Protein AF-A0A2M8N2T0-F1 (afdb_monomer)

Radius of gyration: 39.92 Å; Cα contacts (8 Å, |Δi|>4): 14; chains: 1; bounding box: 74×76×110 Å

Sequence (184 aa):
MDNIAELERRITAALMRIGNGVESLSVAPAPAELGAPVATLADGVAEAEIARLNEALDDERGRVAQLHAQIRAMRTQNAELRGPESAAAPGQQAEVERLRKLLDTQGLEMQRLKRTVVGLLEQLRLMAEAQAEGRVEPHLINKAMLTELEALRALRSAEAVELDELIAALDPLAGDKKEVARNA

Solvent-accessible surface area (backbone atoms only — not comparable to full-atom values): 10399 Å² total; per-residue (Å²): 119,67,69,57,59,51,49,53,53,51,51,52,55,51,52,54,53,49,51,54,50,51,50,56,63,68,66,48,77,74,82,76,78,93,79,70,83,84,71,80,56,58,67,72,57,48,53,51,51,52,51,52,52,49,52,54,50,52,53,49,51,50,51,50,52,51,50,52,50,50,52,49,51,53,49,51,52,49,50,62,71,54,27,71,67,60,71,43,42,61,59,53,49,51,49,51,52,52,52,50,53,52,50,54,52,53,50,52,50,54,52,51,51,51,52,52,52,53,53,52,52,53,48,51,48,54,53,49,54,34,49,74,73,71,41,86,56,69,67,59,53,53,50,49,52,48,52,50,51,51,50,51,50,51,49,54,54,49,53,53,53,54,48,53,52,50,48,63,65,42,48,69,70,56,53,64,59,57,62,61,68,74,78,110

Secondary structure (DSSP, 8-state):
-HHHHHHHHHHHHHHHHHHHHHHHHHSSPPPP-S-S------HHHHHHHHHHHHHHHHHHHHHHHHHHHHHHHHHHHHHHHTSHHHHHHHHHHHHHHHHHHHHHHHHHHHHHHHHHHHHHHHHHHHHHHHHHTT---HHHHHHHHHHHHHHHHHHHHHHHHHHHHHHHHHHHHHHHHHHHTT--

Mean predicted aligned error: 19.6 Å

Structure (mmCIF, N/CA/C/O backbone):
data_AF-A0A2M8N2T0-F1
#
_entry.id   AF-A0A2M8N2T0-F1
#
loop_
_atom_site.group_PDB
_atom_site.id
_atom_site.type_symbol
_atom_site.label_atom_id
_atom_site.label_alt_id
_atom_site.label_comp_id
_atom_site.label_asym_id
_atom_site.label_entity_id
_atom_site.label_seq_id
_atom_site.pdbx_PDB_ins_code
_atom_site.Cartn_x
_atom_site.Cartn_y
_atom_site.Cartn_z
_atom_site.occupancy
_atom_site.B_iso_or_equiv
_atom_site.auth_seq_id
_atom_site.auth_comp_id
_atom_site.auth_asym_id
_atom_site.auth_atom_id
_atom_site.pdbx_PDB_model_num
ATOM 1 N N . MET A 1 1 ? 2.414 25.708 -4.199 1.00 51.69 1 MET A N 1
ATOM 2 C CA . MET A 1 1 ? 2.395 26.935 -5.025 1.00 51.69 1 MET A CA 1
ATOM 3 C C . MET A 1 1 ? 3.748 27.157 -5.709 1.00 51.69 1 MET A C 1
ATOM 5 O O . MET A 1 1 ? 3.749 27.580 -6.854 1.00 51.69 1 MET A O 1
ATOM 9 N N . ASP A 1 2 ? 4.874 26.787 -5.084 1.00 67.50 2 ASP A N 1
ATOM 10 C CA . ASP A 1 2 ? 6.232 27.004 -5.630 1.00 67.50 2 ASP A CA 1
ATOM 11 C C . ASP A 1 2 ? 6.546 26.255 -6.938 1.00 67.50 2 ASP A C 1
ATOM 13 O O . ASP A 1 2 ? 7.231 26.788 -7.809 1.00 67.50 2 ASP A O 1
ATOM 17 N N . ASN A 1 3 ? 5.969 25.066 -7.141 1.00 72.44 3 ASN A N 1
ATOM 18 C CA . ASN A 1 3 ? 6.202 24.270 -8.355 1.00 72.44 3 ASN A CA 1
ATOM 19 C C . ASN A 1 3 ? 5.699 24.951 -9.638 1.00 72.44 3 ASN A C 1
ATOM 21 O O . ASN A 1 3 ? 6.261 24.738 -10.707 1.00 72.44 3 ASN A O 1
ATOM 25 N N . ILE A 1 4 ? 4.644 25.768 -9.550 1.00 84.25 4 ILE A N 1
ATOM 26 C CA . ILE A 1 4 ? 4.088 26.468 -10.719 1.00 84.25 4 ILE A CA 1
ATOM 27 C C . ILE A 1 4 ? 5.030 27.607 -11.130 1.00 84.25 4 ILE A C 1
ATOM 29 O O . ILE A 1 4 ? 5.382 27.714 -12.301 1.00 84.25 4 ILE A O 1
ATOM 33 N N . ALA A 1 5 ? 5.539 28.372 -10.161 1.00 86.38 5 ALA A N 1
ATOM 34 C CA . ALA A 1 5 ? 6.505 29.441 -10.409 1.00 86.38 5 ALA A CA 1
ATOM 35 C C . ALA A 1 5 ? 7.844 28.919 -10.972 1.00 86.38 5 ALA A C 1
ATOM 37 O O . ALA A 1 5 ? 8.477 29.574 -11.804 1.00 86.38 5 ALA A O 1
ATOM 38 N N . GLU A 1 6 ? 8.288 27.730 -10.553 1.00 85.94 6 GLU A N 1
ATOM 39 C CA . GLU A 1 6 ? 9.483 27.094 -11.115 1.00 85.94 6 GLU A CA 1
ATOM 40 C C . GLU A 1 6 ? 9.267 26.642 -12.569 1.00 85.94 6 GLU A C 1
ATOM 42 O O . GLU A 1 6 ? 10.129 26.861 -13.428 1.00 85.94 6 GLU A O 1
ATOM 47 N N . LEU A 1 7 ? 8.098 26.066 -12.872 1.00 92.75 7 LEU A N 1
ATOM 48 C CA . LEU A 1 7 ? 7.729 25.673 -14.232 1.00 92.75 7 LEU A CA 1
ATOM 49 C C . LEU A 1 7 ? 7.626 26.889 -15.160 1.00 92.75 7 LEU A C 1
ATOM 51 O O . LEU A 1 7 ? 8.180 26.856 -16.257 1.00 92.75 7 LEU A O 1
ATOM 55 N N . GLU A 1 8 ? 7.022 27.989 -14.711 1.00 90.62 8 GLU A N 1
ATOM 56 C CA . GLU A 1 8 ? 6.939 29.241 -15.474 1.00 90.62 8 GLU A CA 1
ATOM 57 C C . GLU A 1 8 ? 8.325 29.831 -15.779 1.00 90.62 8 GLU A C 1
ATOM 59 O O . GLU A 1 8 ? 8.601 30.222 -16.920 1.00 90.62 8 GLU A O 1
ATOM 64 N N . ARG A 1 9 ? 9.249 29.820 -14.805 1.00 92.06 9 ARG A N 1
ATOM 65 C CA . ARG A 1 9 ? 10.646 30.244 -15.024 1.00 92.06 9 ARG A CA 1
ATOM 66 C C . ARG A 1 9 ? 11.354 29.374 -16.061 1.00 92.06 9 ARG A C 1
ATOM 68 O O . ARG A 1 9 ? 12.054 29.902 -16.926 1.00 92.06 9 ARG A O 1
ATOM 75 N N . ARG A 1 10 ? 11.163 28.051 -16.010 1.00 92.44 10 ARG A N 1
ATOM 76 C CA . ARG A 1 10 ? 11.782 27.111 -16.963 1.00 92.44 10 ARG A CA 1
ATOM 77 C C . ARG A 1 10 ? 11.202 27.246 -18.368 1.00 92.44 10 ARG A C 1
ATOM 79 O O . ARG A 1 10 ? 11.967 27.224 -19.330 1.00 92.44 10 ARG A O 1
ATOM 86 N N . ILE A 1 11 ? 9.889 27.435 -18.493 1.00 93.44 11 ILE A N 1
ATOM 87 C CA . ILE A 1 11 ? 9.222 27.662 -19.783 1.00 93.44 11 ILE A CA 1
ATOM 88 C C . ILE A 1 11 ? 9.725 28.966 -20.410 1.00 93.44 11 ILE A C 1
ATOM 90 O O . ILE A 1 11 ? 10.115 28.975 -21.575 1.00 93.44 11 ILE A O 1
ATOM 94 N N . THR A 1 12 ? 9.813 30.046 -19.632 1.00 94.38 12 THR A N 1
ATOM 95 C CA . THR A 1 12 ? 10.297 31.346 -20.127 1.00 94.38 12 THR A CA 1
ATOM 96 C C . THR A 1 12 ? 11.752 31.265 -20.604 1.00 94.38 12 THR A C 1
ATOM 98 O O . THR A 1 12 ? 12.088 31.763 -21.680 1.00 94.38 12 THR A O 1
ATOM 101 N N . ALA A 1 13 ? 12.615 30.568 -19.857 1.00 93.31 13 ALA A N 1
ATOM 102 C CA . ALA A 1 13 ? 14.002 30.337 -20.256 1.00 93.31 13 ALA A CA 1
ATOM 103 C C . ALA A 1 13 ? 14.116 29.494 -21.542 1.00 93.31 13 ALA A C 1
ATOM 105 O O . ALA A 1 13 ? 14.959 29.776 -22.398 1.00 93.31 13 ALA A O 1
ATOM 106 N N . ALA A 1 14 ? 13.259 28.482 -21.706 1.00 93.25 14 ALA A N 1
ATOM 107 C CA . ALA A 1 14 ? 13.219 27.657 -22.911 1.00 93.25 14 ALA A CA 1
ATOM 108 C C . ALA A 1 14 ? 12.766 28.459 -24.142 1.00 93.25 14 ALA A C 1
ATOM 110 O O . ALA A 1 14 ? 13.391 28.358 -25.198 1.00 93.25 14 ALA A O 1
ATOM 111 N N . LEU A 1 15 ? 11.739 29.300 -23.996 1.00 93.31 15 LEU A N 1
ATOM 112 C CA . LEU A 1 15 ? 11.231 30.147 -25.077 1.00 93.31 15 LEU A CA 1
ATOM 113 C C . LEU A 1 15 ? 12.270 31.175 -25.543 1.00 93.31 15 LEU A C 1
ATOM 115 O O . LEU A 1 15 ? 12.466 31.327 -26.747 1.00 93.31 15 LEU A O 1
ATOM 119 N N . MET A 1 16 ? 13.003 31.810 -24.621 1.00 92.25 16 MET A N 1
ATOM 120 C CA . MET A 1 16 ? 14.092 32.729 -24.987 1.00 92.25 16 MET A CA 1
ATOM 121 C C . MET A 1 16 ? 15.229 32.023 -25.735 1.00 92.25 16 MET A C 1
ATOM 123 O O . MET A 1 16 ? 15.767 32.555 -26.704 1.00 92.25 16 MET A O 1
ATOM 127 N N . ARG A 1 17 ? 15.574 30.792 -25.339 1.00 90.31 17 ARG A N 1
ATOM 128 C CA . ARG A 1 17 ? 16.604 30.000 -26.027 1.00 90.31 17 ARG A CA 1
ATOM 129 C C . ARG A 1 17 ? 16.192 29.626 -27.452 1.00 90.31 17 ARG A C 1
ATOM 131 O O . ARG A 1 17 ? 17.033 29.653 -28.345 1.00 90.31 17 ARG A O 1
ATOM 138 N N . ILE A 1 18 ? 14.919 29.287 -27.656 1.00 90.88 18 ILE A N 1
ATOM 139 C CA . ILE A 1 18 ? 14.369 28.985 -28.983 1.00 90.88 18 ILE A CA 1
ATOM 140 C C . ILE A 1 18 ? 14.350 30.249 -29.844 1.00 90.88 18 ILE A C 1
ATOM 142 O O . ILE A 1 18 ? 14.822 30.192 -30.972 1.00 90.88 18 ILE A O 1
ATOM 146 N N . GLY A 1 19 ? 13.895 31.387 -29.306 1.00 89.56 19 GLY A N 1
ATOM 147 C CA . GLY A 1 19 ? 13.909 32.671 -30.016 1.00 89.56 19 GLY A CA 1
ATOM 148 C C . GLY A 1 19 ? 15.304 33.040 -30.521 1.00 89.56 19 GLY A C 1
ATOM 149 O O . GLY A 1 19 ? 15.487 33.269 -31.711 1.00 89.56 19 GLY A O 1
ATOM 150 N N . ASN A 1 20 ? 16.314 32.955 -29.652 1.00 85.06 20 ASN A N 1
ATOM 151 C CA . ASN A 1 20 ? 17.707 33.208 -30.031 1.00 85.06 20 ASN A CA 1
ATOM 152 C C . ASN A 1 20 ? 18.232 32.201 -31.070 1.00 85.06 20 ASN A C 1
ATOM 154 O O . ASN A 1 20 ? 19.017 32.562 -31.944 1.00 85.06 20 ASN A O 1
ATOM 158 N N . GLY A 1 21 ? 17.803 30.938 -30.987 1.00 84.31 21 GLY A N 1
ATOM 159 C CA . GLY A 1 21 ? 18.141 29.910 -31.971 1.00 84.31 21 GLY A CA 1
ATOM 160 C C . GLY A 1 21 ? 17.540 30.193 -33.350 1.00 84.31 21 GLY A C 1
ATOM 161 O O . GLY A 1 21 ? 18.223 30.037 -34.359 1.00 84.31 21 GLY A O 1
ATOM 162 N N . VAL A 1 22 ? 16.293 30.665 -33.401 1.00 86.56 22 VAL A N 1
ATOM 163 C CA . VAL A 1 22 ? 15.618 31.041 -34.652 1.00 86.56 22 VAL A CA 1
ATOM 164 C C . VAL A 1 22 ? 16.253 32.292 -35.260 1.00 86.56 22 VAL A C 1
ATOM 166 O O . VAL A 1 22 ? 16.522 32.295 -36.457 1.00 86.56 22 VAL A O 1
ATOM 169 N N . GLU A 1 23 ? 16.585 33.295 -34.444 1.00 84.69 23 GLU A N 1
ATOM 170 C CA . GLU A 1 23 ? 17.310 34.494 -34.886 1.00 84.69 23 GLU A CA 1
ATOM 171 C C . GLU A 1 23 ? 18.697 34.132 -35.450 1.00 84.69 23 GLU A C 1
ATOM 173 O O . GLU A 1 23 ? 19.136 34.651 -36.469 1.00 84.69 23 GLU A O 1
ATOM 178 N N . SER A 1 24 ? 19.394 33.169 -34.836 1.00 79.44 24 SER A N 1
ATOM 179 C CA . SER A 1 24 ? 20.693 32.711 -35.346 1.00 79.44 24 SER A CA 1
ATOM 180 C C . SER A 1 24 ? 20.594 31.977 -36.689 1.00 79.44 24 SER A C 1
ATOM 182 O O . SER A 1 24 ? 21.521 32.047 -37.492 1.00 79.44 24 SER A O 1
ATOM 184 N N . LEU A 1 25 ? 19.465 31.306 -36.955 1.00 74.69 25 LEU A N 1
ATOM 185 C CA . LEU A 1 25 ? 19.188 30.686 -38.252 1.00 74.69 25 LEU A CA 1
ATOM 186 C C . LEU A 1 25 ? 18.747 31.710 -39.305 1.00 74.69 25 LEU A C 1
ATOM 188 O O . LEU A 1 25 ? 19.045 31.513 -40.479 1.00 74.69 25 LEU A O 1
ATOM 192 N N . SER A 1 26 ? 18.050 32.782 -38.915 1.00 72.06 26 SER A N 1
ATOM 193 C CA . SER A 1 26 ? 17.634 33.847 -39.839 1.00 72.06 26 SER A CA 1
ATOM 194 C C . SER A 1 26 ? 18.774 34.808 -40.193 1.00 72.06 26 SER A C 1
ATOM 196 O O . SER A 1 26 ? 18.756 35.393 -41.272 1.00 72.06 26 SER A O 1
ATOM 198 N N . VAL A 1 27 ? 19.778 34.938 -39.319 1.00 66.06 27 VAL A N 1
ATOM 199 C CA . VAL A 1 27 ? 21.008 35.723 -39.540 1.00 66.06 27 VAL A CA 1
ATOM 200 C C . VAL A 1 27 ? 22.092 34.917 -40.277 1.00 66.06 27 VAL A C 1
ATOM 202 O O . VAL A 1 27 ? 23.143 35.460 -40.625 1.00 66.06 27 VAL A O 1
ATOM 205 N N . ALA A 1 28 ? 21.850 33.637 -40.590 1.00 50.69 28 ALA A N 1
ATOM 206 C CA . ALA A 1 28 ? 22.696 32.914 -41.536 1.00 50.69 28 ALA A CA 1
ATOM 207 C C . ALA A 1 28 ? 22.742 33.697 -42.867 1.00 50.69 28 ALA A C 1
ATOM 209 O O . ALA A 1 28 ? 21.687 34.081 -43.378 1.00 50.69 28 ALA A O 1
ATOM 210 N N . PRO A 1 29 ? 23.935 33.986 -43.420 1.00 47.25 29 PRO A N 1
ATOM 211 C CA . PRO A 1 29 ? 24.050 34.851 -44.584 1.00 47.25 29 PRO A CA 1
ATOM 212 C C . PRO A 1 29 ? 23.267 34.245 -45.748 1.00 47.25 29 PRO A C 1
ATOM 214 O O . PRO A 1 29 ? 23.408 33.059 -46.056 1.00 47.25 29 PRO A O 1
ATOM 217 N N . ALA A 1 30 ? 22.427 35.068 -46.377 1.00 46.34 30 ALA A N 1
ATOM 218 C CA . ALA A 1 30 ? 21.712 34.701 -47.587 1.00 46.34 30 ALA A CA 1
ATOM 219 C C . ALA A 1 30 ? 22.708 34.163 -48.635 1.00 46.34 30 ALA A C 1
ATOM 221 O O . ALA A 1 30 ? 23.805 34.720 -48.763 1.00 46.34 30 ALA A O 1
ATOM 222 N N . PRO A 1 31 ? 22.365 33.096 -49.382 1.00 44.62 31 PRO A N 1
ATOM 223 C CA . PRO A 1 31 ? 23.208 32.621 -50.468 1.00 44.62 31 PRO A CA 1
ATOM 224 C C . PRO A 1 31 ? 23.431 33.773 -51.449 1.00 44.62 31 PRO A C 1
ATOM 226 O O . PRO A 1 31 ? 22.474 34.381 -51.932 1.00 44.62 31 PRO A O 1
ATOM 229 N N . ALA A 1 32 ? 24.704 34.094 -51.680 1.00 44.28 32 ALA A N 1
ATOM 230 C CA . ALA A 1 32 ? 25.122 35.135 -52.601 1.00 44.28 32 ALA A CA 1
ATOM 231 C C . ALA A 1 32 ? 24.451 34.943 -53.969 1.00 44.28 32 ALA A C 1
ATOM 233 O O . ALA A 1 32 ? 24.334 33.827 -54.478 1.00 44.28 32 ALA A O 1
ATOM 234 N N . GLU A 1 33 ? 24.000 36.060 -54.527 1.00 38.84 33 GLU A N 1
ATOM 235 C CA . GLU A 1 33 ? 23.319 36.188 -55.807 1.00 38.84 33 GLU A CA 1
ATOM 236 C C . GLU A 1 33 ? 23.997 35.364 -56.919 1.00 38.84 33 GLU A C 1
ATOM 238 O O . GLU A 1 33 ? 25.163 35.564 -57.266 1.00 38.84 33 GLU A O 1
ATOM 243 N N . LEU A 1 34 ? 23.231 34.445 -57.514 1.00 44.16 34 LEU A N 1
ATOM 244 C CA . LEU A 1 34 ? 23.541 33.775 -58.779 1.00 44.16 34 LEU A CA 1
ATOM 245 C C . LEU A 1 34 ? 23.489 34.812 -59.912 1.00 44.16 34 LEU A C 1
ATOM 247 O O . LEU A 1 34 ? 22.465 34.978 -60.571 1.00 44.16 34 LEU A O 1
ATOM 251 N N . GLY A 1 35 ? 24.579 35.549 -60.108 1.00 43.16 35 GLY A N 1
ATOM 252 C CA . GLY A 1 35 ? 24.605 36.654 -61.064 1.00 43.16 35 GLY A CA 1
ATOM 253 C C . GLY A 1 35 ? 25.995 37.201 -61.369 1.00 43.16 35 GLY A C 1
ATOM 254 O O . GLY A 1 35 ? 26.160 38.412 -61.444 1.00 43.16 35 GLY A O 1
ATOM 255 N N . ALA A 1 36 ? 26.996 36.341 -61.561 1.00 35.50 36 ALA A N 1
ATOM 256 C CA . ALA A 1 36 ? 28.272 36.734 -62.159 1.00 35.50 36 ALA A CA 1
ATOM 257 C C . ALA A 1 36 ? 28.580 35.820 -63.358 1.00 35.50 36 ALA A C 1
ATOM 259 O O . ALA A 1 36 ? 28.337 34.613 -63.269 1.00 35.50 36 ALA A O 1
ATOM 260 N N . PRO A 1 37 ? 29.066 36.365 -64.491 1.00 40.47 37 PRO A N 1
ATOM 261 C CA . PRO A 1 37 ? 29.345 35.574 -65.680 1.00 40.47 37 PRO A CA 1
ATOM 262 C C . PRO A 1 37 ? 30.408 34.535 -65.335 1.00 40.47 37 PRO A C 1
ATOM 264 O O . PRO A 1 37 ? 31.409 34.861 -64.697 1.00 40.47 37 PRO A O 1
ATOM 267 N N . VAL A 1 38 ? 30.177 33.290 -65.756 1.00 47.28 38 VAL A N 1
ATOM 268 C CA . VAL A 1 38 ? 31.164 32.212 -65.699 1.00 47.28 38 VAL A CA 1
ATOM 269 C C . VAL A 1 38 ? 32.374 32.675 -66.504 1.00 47.28 38 VAL A C 1
ATOM 271 O O . VAL A 1 38 ? 32.424 32.537 -67.724 1.00 47.28 38 VAL A O 1
ATOM 274 N N . ALA A 1 39 ? 33.343 33.277 -65.817 1.00 46.78 39 ALA A N 1
ATOM 275 C CA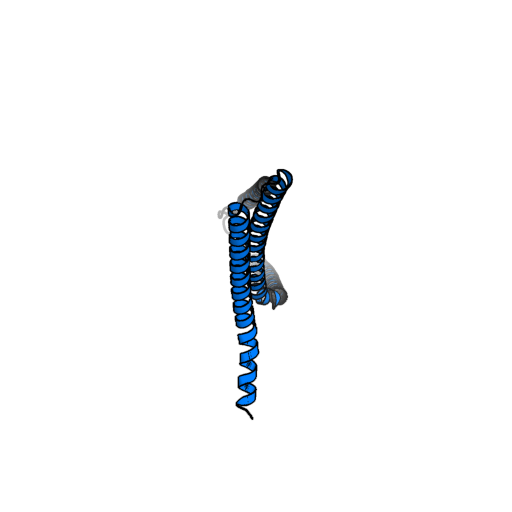 . ALA A 1 39 ? 34.702 33.321 -66.297 1.00 46.78 39 ALA A CA 1
ATOM 276 C C . ALA A 1 39 ? 35.096 31.855 -66.448 1.00 46.78 39 ALA A C 1
ATOM 278 O O . ALA A 1 39 ? 35.140 31.120 -65.461 1.00 46.78 39 ALA A O 1
ATOM 279 N N . THR A 1 40 ? 35.285 31.411 -67.686 1.00 53.91 40 THR A N 1
ATOM 280 C CA . THR A 1 40 ? 35.898 30.122 -67.989 1.00 53.91 40 THR A CA 1
ATOM 281 C C . THR A 1 40 ? 37.282 30.138 -67.359 1.00 53.91 40 THR A C 1
ATOM 283 O O . THR A 1 40 ? 38.240 30.658 -67.933 1.00 53.91 40 THR A O 1
ATOM 286 N N . LEU A 1 41 ? 37.350 29.658 -66.118 1.00 52.16 41 LEU A N 1
ATOM 287 C CA . LEU A 1 41 ? 38.576 29.279 -65.444 1.00 52.16 41 LEU A CA 1
ATOM 288 C C . LEU A 1 41 ? 39.283 28.347 -66.424 1.00 52.16 41 LEU A C 1
ATOM 290 O O . LEU A 1 41 ? 38.691 27.352 -66.835 1.00 52.16 41 LEU A O 1
ATOM 294 N N . ALA A 1 42 ? 40.488 28.718 -66.865 1.00 58.56 42 ALA A N 1
ATOM 295 C CA . ALA A 1 42 ? 41.319 27.848 -67.691 1.00 58.56 42 ALA A CA 1
ATOM 296 C C . ALA A 1 42 ? 41.279 26.435 -67.092 1.00 58.56 42 ALA A C 1
ATOM 298 O O . ALA A 1 42 ? 41.393 26.326 -65.873 1.00 58.56 42 ALA A O 1
ATOM 299 N N . ASP A 1 43 ? 41.076 25.401 -67.912 1.00 60.59 43 ASP A N 1
ATOM 300 C CA . ASP A 1 43 ? 40.655 24.057 -67.474 1.00 60.59 43 ASP A CA 1
ATOM 301 C C . ASP A 1 43 ? 41.416 23.522 -66.239 1.00 60.59 43 ASP A C 1
ATOM 303 O O . ASP A 1 43 ? 40.812 22.939 -65.342 1.00 60.59 43 ASP A O 1
ATOM 307 N N . GLY A 1 44 ? 42.707 23.845 -66.089 1.00 60.69 44 GLY A N 1
ATOM 308 C CA . GLY A 1 44 ? 43.511 23.473 -64.915 1.00 60.69 44 GLY A CA 1
ATOM 309 C C . GLY A 1 44 ? 43.130 24.132 -63.573 1.00 60.69 44 GLY A C 1
ATOM 310 O O . GLY A 1 44 ? 43.401 23.562 -62.520 1.00 60.69 44 GLY A O 1
ATOM 311 N N . VAL A 1 45 ? 42.495 25.310 -63.559 1.00 68.94 45 VAL A N 1
ATOM 312 C CA . VAL A 1 45 ? 42.002 25.966 -62.326 1.00 68.94 45 VAL A CA 1
ATOM 313 C C . VAL A 1 45 ? 40.650 25.385 -61.902 1.00 68.94 45 VAL A C 1
ATOM 315 O O . VAL A 1 45 ? 40.396 25.233 -60.709 1.00 68.94 45 VAL A O 1
ATOM 318 N N . ALA A 1 46 ? 39.804 25.005 -62.866 1.00 72.62 46 ALA A N 1
ATOM 319 C CA . ALA A 1 46 ? 38.558 24.293 -62.587 1.00 72.62 46 ALA A CA 1
ATOM 320 C C . ALA A 1 46 ? 38.833 22.878 -62.048 1.00 72.62 46 ALA A C 1
ATOM 322 O O . ALA A 1 46 ? 38.220 22.466 -61.066 1.00 72.62 46 ALA A O 1
ATOM 323 N N . GLU A 1 47 ? 39.804 22.164 -62.625 1.00 75.62 47 GLU A N 1
ATOM 324 C CA . GLU A 1 47 ? 40.249 20.853 -62.133 1.00 75.62 47 GLU A CA 1
ATOM 325 C C . GLU A 1 47 ? 40.835 20.922 -60.714 1.00 75.62 47 GLU A C 1
ATOM 327 O O . GLU A 1 47 ? 40.536 20.062 -59.883 1.00 75.62 47 GLU A O 1
ATOM 332 N N . ALA A 1 48 ? 41.611 21.966 -60.401 1.00 80.00 48 ALA A N 1
ATOM 333 C CA . ALA A 1 48 ? 42.169 22.168 -59.064 1.00 80.00 48 ALA A CA 1
ATOM 334 C C . ALA A 1 48 ? 41.085 22.429 -58.001 1.00 80.00 48 ALA A C 1
ATOM 336 O O . ALA A 1 48 ? 41.157 21.881 -56.899 1.00 80.00 48 ALA A O 1
ATOM 337 N N . GLU A 1 49 ? 40.059 23.221 -58.323 1.00 80.25 49 GLU A N 1
ATOM 338 C CA . GLU A 1 49 ? 38.949 23.475 -57.397 1.00 80.25 49 GLU A CA 1
ATOM 339 C C . GLU A 1 49 ? 38.053 22.237 -57.233 1.00 80.25 49 GLU A C 1
ATOM 341 O O . GLU A 1 49 ? 37.621 21.935 -56.123 1.00 80.25 49 GLU A O 1
ATOM 346 N N . ILE A 1 50 ? 37.841 21.449 -58.294 1.00 85.88 50 ILE A N 1
ATOM 347 C CA . ILE A 1 50 ? 37.140 20.157 -58.209 1.00 85.88 50 ILE A CA 1
ATOM 348 C C . ILE A 1 50 ? 37.903 19.182 -57.303 1.00 85.88 50 ILE A C 1
ATOM 350 O O . ILE A 1 50 ? 37.289 18.521 -56.466 1.00 85.88 50 ILE A O 1
ATOM 354 N N . ALA A 1 51 ? 39.232 19.102 -57.425 1.00 86.69 51 ALA A N 1
ATOM 355 C CA . ALA A 1 51 ? 40.055 18.261 -56.557 1.00 86.69 51 ALA A CA 1
ATOM 356 C C . ALA A 1 51 ? 39.943 18.682 -55.082 1.00 86.69 51 ALA A C 1
ATOM 358 O O . ALA A 1 51 ? 39.714 17.838 -54.217 1.00 86.69 51 ALA A O 1
ATOM 359 N N . ARG A 1 52 ? 40.004 19.990 -54.809 1.00 91.00 52 ARG A N 1
ATOM 360 C CA . ARG A 1 52 ? 39.851 20.554 -53.462 1.00 91.00 52 ARG A CA 1
ATOM 361 C C . ARG A 1 52 ? 38.464 20.297 -52.865 1.00 91.00 52 ARG A C 1
ATOM 363 O O . ARG A 1 52 ? 38.349 19.960 -51.689 1.00 91.00 52 ARG A O 1
ATOM 370 N N . LEU A 1 53 ? 37.404 20.460 -53.658 1.00 88.69 53 LEU A N 1
ATOM 371 C CA . LEU A 1 53 ? 36.031 20.198 -53.219 1.00 88.69 53 LEU A CA 1
ATOM 372 C C . LEU A 1 53 ? 35.794 18.709 -52.952 1.00 88.69 53 LEU A C 1
ATOM 374 O O . LEU A 1 53 ? 35.091 18.376 -52.002 1.00 88.69 53 LEU A O 1
ATOM 378 N N . ASN A 1 54 ? 36.397 17.821 -53.745 1.00 89.06 54 ASN A N 1
ATOM 379 C CA . ASN A 1 54 ? 36.332 16.379 -53.507 1.00 89.06 54 ASN A CA 1
ATOM 380 C C . ASN A 1 54 ? 37.054 15.983 -52.213 1.00 89.06 54 ASN A C 1
ATOM 382 O O . ASN A 1 54 ? 36.498 15.219 -51.432 1.00 89.06 54 ASN A O 1
ATOM 386 N N . GLU A 1 55 ? 38.231 16.554 -51.943 1.00 91.00 55 GLU A N 1
ATOM 387 C CA . GLU A 1 55 ? 38.955 16.339 -50.683 1.00 91.00 55 GLU A CA 1
ATOM 388 C C . GLU A 1 55 ? 38.127 16.804 -49.472 1.00 91.00 55 GLU A C 1
ATOM 390 O O . GLU A 1 55 ? 37.926 16.046 -48.524 1.00 91.00 55 GLU A O 1
ATOM 395 N N . ALA A 1 56 ? 37.538 18.003 -49.540 1.00 89.19 56 ALA A N 1
ATOM 396 C CA . ALA A 1 56 ? 36.654 18.507 -48.487 1.00 89.19 56 ALA A CA 1
ATOM 397 C C . ALA A 1 56 ? 35.400 17.631 -48.294 1.00 89.19 56 ALA A C 1
ATOM 399 O O . ALA A 1 56 ? 34.923 17.441 -47.174 1.00 89.19 56 ALA A O 1
ATOM 400 N N . LEU A 1 57 ? 34.854 17.085 -49.380 1.00 90.38 57 LEU A N 1
ATOM 401 C CA . LEU A 1 57 ? 33.685 16.213 -49.349 1.00 90.38 57 LEU A CA 1
ATOM 402 C C . LEU A 1 57 ? 34.011 14.834 -48.754 1.00 90.38 57 LEU A C 1
ATOM 404 O O . LEU A 1 57 ? 33.183 14.271 -48.035 1.00 90.38 57 LEU A O 1
ATOM 408 N N . ASP A 1 58 ? 35.207 14.306 -48.999 1.00 89.81 58 ASP A N 1
ATOM 409 C CA . ASP A 1 58 ? 35.680 13.066 -48.384 1.00 89.81 58 ASP A CA 1
ATOM 410 C C . ASP A 1 58 ? 35.991 13.248 -46.887 1.00 89.81 58 ASP A C 1
ATOM 412 O O . ASP A 1 58 ? 35.610 12.393 -46.079 1.00 89.81 58 ASP A O 1
ATOM 416 N N . ASP A 1 59 ? 36.540 14.398 -46.487 1.00 90.44 59 ASP A N 1
ATOM 417 C CA . ASP A 1 59 ? 36.705 14.782 -45.079 1.00 90.44 59 ASP A CA 1
ATOM 418 C C . ASP A 1 59 ? 35.361 14.849 -44.339 1.00 90.44 59 ASP A C 1
ATOM 420 O O . ASP A 1 59 ? 35.202 14.283 -43.250 1.00 90.44 59 ASP A O 1
ATOM 424 N N . GLU A 1 60 ? 34.359 15.505 -44.931 1.00 89.75 60 GLU A N 1
ATOM 425 C CA . GLU A 1 60 ? 33.018 15.592 -44.345 1.00 89.75 60 GLU A CA 1
ATOM 426 C C . GLU A 1 60 ? 32.333 14.223 -44.276 1.00 89.75 60 GLU A C 1
ATOM 428 O O . GLU A 1 60 ? 31.718 13.878 -43.262 1.00 89.75 60 GLU A O 1
ATOM 433 N N . ARG A 1 61 ? 32.492 13.376 -45.299 1.00 92.44 61 ARG A N 1
ATOM 434 C CA . ARG A 1 61 ? 32.011 11.984 -45.258 1.00 92.44 61 ARG A CA 1
ATOM 435 C C . ARG A 1 61 ? 32.672 11.190 -44.133 1.00 92.44 61 ARG A C 1
ATOM 437 O O . ARG A 1 61 ? 31.981 10.427 -43.452 1.00 92.44 61 ARG A O 1
ATOM 444 N N . GLY A 1 62 ? 33.967 11.396 -43.894 1.00 92.00 62 GLY A N 1
ATOM 445 C CA . GLY A 1 62 ? 34.698 10.814 -42.768 1.00 92.00 62 GLY A CA 1
ATOM 446 C C . GLY A 1 62 ? 34.128 11.249 -41.415 1.00 92.00 62 GLY A C 1
ATOM 447 O O . GLY A 1 62 ? 33.834 10.404 -40.562 1.00 92.00 62 GLY A O 1
ATOM 448 N N . ARG A 1 63 ? 33.873 12.553 -41.240 1.00 90.62 63 ARG A N 1
ATOM 449 C CA . ARG A 1 63 ? 33.248 13.114 -40.025 1.00 90.62 63 ARG A CA 1
ATOM 450 C C . ARG A 1 63 ? 31.840 12.569 -39.801 1.00 90.62 63 ARG A C 1
ATOM 452 O O . ARG A 1 63 ? 31.512 12.152 -38.690 1.00 90.62 63 ARG A O 1
ATOM 459 N N . VAL A 1 64 ? 31.018 12.494 -40.848 1.00 92.31 64 VAL A N 1
ATOM 460 C CA . VAL A 1 64 ? 29.662 11.924 -40.781 1.00 92.31 64 VAL A CA 1
ATOM 461 C C . VAL A 1 64 ? 29.704 10.443 -40.404 1.00 92.31 64 VAL A C 1
ATOM 463 O O . VAL A 1 64 ? 28.939 10.002 -39.543 1.00 92.31 64 VAL A O 1
ATOM 466 N N . ALA A 1 65 ? 30.617 9.663 -40.987 1.00 93.50 65 ALA A N 1
ATOM 467 C CA . ALA A 1 65 ? 30.787 8.255 -40.639 1.00 93.50 65 ALA A CA 1
ATOM 468 C C . ALA A 1 65 ? 31.198 8.074 -39.167 1.00 93.50 65 ALA A C 1
ATOM 470 O O . ALA A 1 65 ? 30.645 7.210 -38.476 1.00 93.50 65 ALA A O 1
ATOM 471 N N . GLN A 1 66 ? 32.104 8.920 -38.668 1.00 93.44 66 GLN A N 1
ATOM 472 C CA . GLN A 1 66 ? 32.536 8.923 -37.272 1.00 93.44 66 GLN A CA 1
ATOM 473 C C . GLN A 1 66 ? 31.392 9.299 -36.321 1.00 93.44 66 GLN A C 1
ATOM 475 O O . GLN A 1 66 ? 31.167 8.600 -35.332 1.00 93.44 66 GLN A O 1
ATOM 480 N N . LEU A 1 67 ? 30.624 10.347 -36.627 1.00 92.50 67 LEU A N 1
ATOM 481 C CA . LEU A 1 67 ? 29.460 10.753 -35.832 1.00 92.50 67 LEU A CA 1
ATOM 482 C C . LEU A 1 67 ? 28.378 9.671 -35.828 1.00 92.50 67 LEU A C 1
ATOM 484 O O . LEU A 1 67 ? 27.821 9.359 -34.779 1.00 92.50 67 LEU A O 1
ATOM 488 N N . HIS A 1 68 ? 28.115 9.026 -36.964 1.00 92.88 68 HIS A N 1
ATOM 489 C CA . HIS A 1 68 ? 27.200 7.888 -37.021 1.00 92.88 68 HIS A CA 1
ATOM 490 C C . HIS A 1 68 ? 27.692 6.701 -36.188 1.00 92.88 68 HIS A C 1
ATOM 492 O O . HIS A 1 68 ? 26.883 6.042 -35.533 1.00 92.88 68 HIS A O 1
ATOM 498 N N . ALA A 1 69 ? 28.998 6.424 -36.178 1.00 92.62 69 ALA A N 1
ATOM 499 C CA . ALA A 1 69 ? 29.578 5.399 -35.317 1.00 92.62 69 ALA A CA 1
ATOM 500 C C . ALA A 1 69 ? 29.429 5.759 -33.830 1.00 92.62 69 ALA A C 1
ATOM 502 O O . ALA A 1 69 ? 28.997 4.911 -33.051 1.00 92.62 69 ALA A O 1
ATOM 503 N N . GLN A 1 70 ? 29.681 7.016 -33.451 1.00 93.50 70 GLN A N 1
ATOM 504 C CA . GLN A 1 70 ? 29.482 7.506 -32.084 1.00 93.50 70 GLN A CA 1
ATOM 505 C C . GLN A 1 70 ? 28.013 7.449 -31.655 1.00 93.50 70 GLN A C 1
ATOM 507 O O . GLN A 1 70 ? 27.718 6.974 -30.565 1.00 93.50 70 GLN A O 1
ATOM 512 N N . ILE A 1 71 ? 27.072 7.857 -32.512 1.00 92.38 71 ILE A N 1
ATOM 513 C CA . ILE A 1 71 ? 25.631 7.772 -32.227 1.00 92.38 71 ILE A CA 1
ATOM 514 C C . ILE A 1 71 ? 25.206 6.314 -32.055 1.00 92.38 71 ILE A C 1
ATOM 516 O O . ILE A 1 71 ? 24.420 6.012 -31.159 1.00 92.38 71 ILE A O 1
ATOM 520 N N . ARG A 1 72 ? 25.713 5.393 -32.885 1.00 92.31 72 ARG A N 1
ATOM 521 C CA . ARG A 1 72 ? 25.440 3.959 -32.718 1.00 92.31 72 ARG A CA 1
ATOM 522 C C . ARG A 1 72 ? 25.991 3.440 -31.392 1.00 92.31 72 ARG A C 1
ATOM 524 O O . ARG A 1 72 ? 25.230 2.813 -30.667 1.00 92.31 72 ARG A O 1
ATOM 531 N N . ALA A 1 73 ? 27.235 3.769 -31.048 1.00 91.94 73 ALA A N 1
ATOM 532 C CA . ALA A 1 73 ? 27.853 3.383 -29.778 1.00 91.94 73 ALA A CA 1
ATOM 533 C C . ALA A 1 73 ? 27.112 3.971 -28.562 1.00 91.94 73 ALA A C 1
ATOM 535 O O . ALA A 1 73 ? 26.861 3.284 -27.578 1.00 91.94 73 ALA A O 1
ATOM 536 N N . MET A 1 74 ? 26.682 5.230 -28.646 1.00 87.56 74 MET A N 1
ATOM 537 C CA . MET A 1 74 ? 25.889 5.872 -27.601 1.00 87.56 74 MET A CA 1
ATOM 538 C C . MET A 1 74 ? 24.494 5.242 -27.495 1.00 87.56 74 MET A C 1
ATOM 540 O O . MET A 1 74 ? 23.962 5.115 -26.396 1.00 87.56 74 MET A O 1
ATOM 544 N N . ARG A 1 75 ? 23.878 4.832 -28.610 1.00 83.69 75 ARG A N 1
ATOM 545 C CA . ARG A 1 75 ? 22.590 4.120 -28.602 1.00 83.69 75 ARG A CA 1
ATOM 546 C C . ARG A 1 75 ? 22.713 2.724 -28.004 1.00 83.69 75 ARG A C 1
ATOM 548 O O . ARG A 1 75 ? 21.840 2.360 -27.228 1.00 83.69 75 ARG A O 1
ATOM 555 N N . THR A 1 76 ? 23.767 1.972 -28.318 1.00 84.94 76 THR A N 1
ATOM 556 C CA . THR A 1 76 ? 24.011 0.657 -27.705 1.00 84.94 76 THR A CA 1
ATOM 557 C C . THR A 1 76 ? 24.292 0.800 -26.216 1.00 84.94 76 THR A C 1
ATOM 559 O O . THR A 1 76 ? 23.633 0.141 -25.426 1.00 84.94 76 THR A O 1
ATOM 562 N N . GLN A 1 77 ? 25.137 1.755 -25.815 1.00 83.00 77 GLN A N 1
ATOM 563 C CA . GLN A 1 77 ? 25.398 2.042 -24.403 1.00 83.00 77 GLN A CA 1
ATOM 564 C C . GLN A 1 77 ? 24.124 2.478 -23.662 1.00 83.00 77 GLN A C 1
ATOM 566 O O . GLN A 1 77 ? 23.864 2.027 -22.554 1.00 83.00 77 GLN A O 1
ATOM 571 N N . ASN A 1 78 ? 23.279 3.317 -24.274 1.00 75.81 78 ASN A N 1
ATOM 572 C CA . ASN A 1 78 ? 21.986 3.678 -23.688 1.00 75.81 78 ASN A CA 1
ATOM 573 C C . ASN A 1 78 ? 21.014 2.497 -23.630 1.00 75.81 78 ASN A C 1
ATOM 575 O O . ASN A 1 78 ? 20.223 2.439 -22.698 1.00 75.81 78 ASN A O 1
ATOM 579 N N . ALA A 1 79 ? 21.032 1.584 -24.600 1.00 77.56 79 ALA A N 1
ATOM 580 C CA . ALA A 1 79 ? 20.201 0.382 -24.578 1.00 77.56 79 ALA A CA 1
ATOM 581 C C . ALA A 1 79 ? 20.668 -0.617 -23.506 1.00 77.56 79 ALA A C 1
ATOM 583 O O . ALA A 1 79 ? 19.832 -1.246 -22.870 1.00 77.56 79 ALA A O 1
ATOM 584 N N . GLU A 1 80 ? 21.976 -0.713 -23.266 1.00 75.88 80 GLU A N 1
ATOM 585 C CA . GLU A 1 80 ? 22.573 -1.516 -22.193 1.00 75.88 80 GLU A CA 1
ATOM 586 C C . GLU A 1 80 ? 22.271 -0.925 -20.809 1.00 75.88 80 GLU A C 1
ATOM 588 O O . GLU A 1 80 ? 21.833 -1.648 -19.918 1.00 75.88 80 GLU A O 1
ATOM 593 N N . LEU A 1 81 ? 22.417 0.397 -20.643 1.00 70.38 81 LEU A N 1
ATOM 594 C CA . LEU A 1 81 ? 22.069 1.112 -19.407 1.00 70.38 81 LEU A CA 1
ATOM 595 C C . LEU A 1 81 ? 20.560 1.092 -19.131 1.00 70.38 81 LEU A C 1
ATOM 597 O O . LEU A 1 81 ? 20.138 0.914 -17.997 1.00 70.38 81 LEU A O 1
ATOM 601 N N . ARG A 1 82 ? 19.729 1.232 -20.172 1.00 66.31 82 ARG A N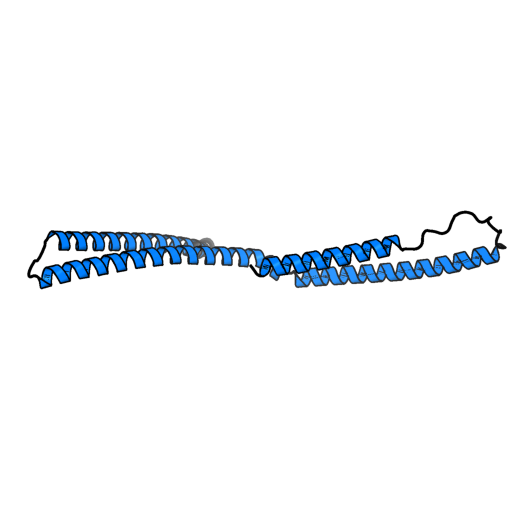 1
ATOM 602 C CA . ARG A 1 82 ? 18.268 1.045 -20.097 1.00 66.31 82 ARG A CA 1
ATOM 603 C C . ARG A 1 82 ? 17.850 -0.422 -20.172 1.00 66.31 82 ARG A C 1
ATOM 605 O O . ARG A 1 82 ? 16.658 -0.678 -20.364 1.00 66.31 82 ARG A O 1
ATOM 612 N N . GLY A 1 83 ? 18.802 -1.350 -20.054 1.00 63.59 83 GLY A N 1
ATOM 613 C CA . GLY A 1 83 ? 18.579 -2.786 -19.955 1.00 63.59 83 GLY A CA 1
ATOM 614 C C . GLY A 1 83 ? 17.745 -3.131 -18.713 1.00 63.59 83 GLY A C 1
ATOM 615 O O . GLY A 1 83 ? 16.879 -2.353 -18.343 1.00 63.59 83 GLY A O 1
ATOM 616 N N . PRO A 1 84 ? 17.926 -4.278 -18.048 1.00 56.03 84 PRO A N 1
ATOM 617 C CA . PRO A 1 84 ? 16.945 -4.890 -17.134 1.00 56.03 84 PRO A CA 1
ATOM 618 C C . PRO A 1 84 ? 16.275 -3.979 -16.077 1.00 56.03 84 PRO A C 1
ATOM 620 O O . PRO A 1 84 ? 15.191 -4.319 -15.623 1.00 56.03 84 PRO A O 1
ATOM 623 N N . GLU A 1 85 ? 16.826 -2.812 -15.734 1.00 55.28 85 GLU A N 1
ATOM 624 C CA . GLU A 1 85 ? 16.157 -1.753 -14.962 1.00 55.28 85 GLU A CA 1
ATOM 625 C C . GLU A 1 85 ? 14.859 -1.208 -15.601 1.00 55.28 85 GLU A C 1
ATOM 627 O O . GLU A 1 85 ? 13.876 -1.011 -14.890 1.00 55.28 85 GLU A O 1
ATOM 632 N N . SER A 1 86 ? 14.782 -1.010 -16.927 1.00 54.38 86 SER A N 1
ATOM 633 C CA . SER A 1 86 ? 13.524 -0.570 -17.571 1.00 54.38 86 SER A CA 1
ATOM 634 C C . SER A 1 86 ? 12.511 -1.706 -17.749 1.00 54.38 86 SER A C 1
ATOM 636 O O . SER A 1 86 ? 11.307 -1.462 -17.776 1.00 54.38 86 SER A O 1
ATOM 638 N N . ALA A 1 87 ? 12.989 -2.954 -17.802 1.00 56.28 87 ALA A N 1
ATOM 639 C CA . ALA A 1 87 ? 12.147 -4.149 -17.793 1.00 56.28 87 ALA A CA 1
ATOM 640 C C . ALA A 1 87 ? 11.672 -4.523 -16.374 1.00 56.28 87 ALA A C 1
ATOM 642 O O . ALA A 1 87 ? 10.609 -5.119 -16.225 1.00 56.28 87 ALA A O 1
ATOM 643 N N . ALA A 1 88 ? 12.417 -4.136 -15.333 1.00 56.62 88 ALA A N 1
ATOM 644 C CA . ALA A 1 88 ? 12.012 -4.233 -13.931 1.00 56.62 88 ALA A CA 1
ATOM 645 C C . ALA A 1 88 ? 11.059 -3.100 -13.512 1.00 56.62 88 ALA A C 1
ATOM 647 O O . ALA A 1 88 ? 10.256 -3.293 -12.600 1.00 56.62 88 ALA A O 1
ATOM 648 N N . ALA A 1 89 ? 11.087 -1.957 -14.208 1.00 62.25 89 ALA A N 1
ATOM 649 C CA . ALA A 1 89 ? 10.184 -0.833 -13.973 1.00 62.25 89 ALA A CA 1
ATOM 650 C C . ALA A 1 89 ? 8.688 -1.214 -13.921 1.00 62.25 89 ALA A C 1
ATOM 652 O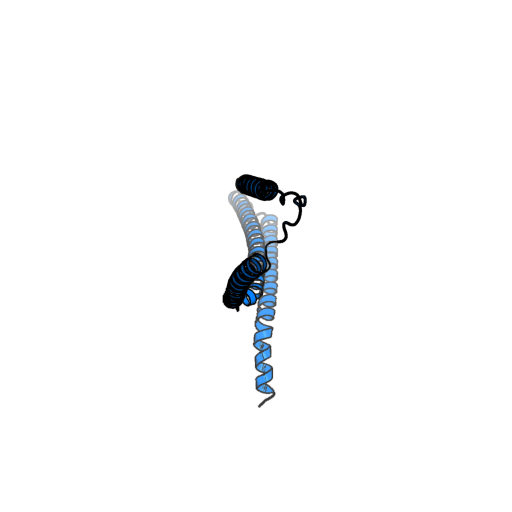 O . ALA A 1 89 ? 8.045 -0.807 -12.955 1.00 62.25 89 ALA A O 1
ATOM 653 N N . PRO A 1 90 ? 8.110 -2.013 -14.848 1.00 66.31 90 PRO A N 1
ATOM 654 C CA . PRO A 1 90 ? 6.702 -2.409 -14.757 1.00 66.31 90 PRO A CA 1
ATOM 655 C C . PRO A 1 90 ? 6.398 -3.283 -13.532 1.00 66.31 90 PRO A C 1
ATOM 657 O O . PRO A 1 90 ? 5.347 -3.120 -12.918 1.00 66.31 90 PRO A O 1
ATOM 660 N N . GLY A 1 91 ? 7.316 -4.170 -13.128 1.00 73.56 91 GLY A N 1
ATOM 661 C CA . GLY A 1 91 ? 7.153 -4.992 -11.922 1.00 73.56 91 GLY A CA 1
ATOM 662 C C . GLY A 1 91 ? 7.240 -4.165 -10.637 1.00 73.56 91 GLY A C 1
ATOM 663 O O . GLY A 1 91 ? 6.422 -4.319 -9.736 1.00 73.56 91 GLY A O 1
ATOM 664 N N . GLN A 1 92 ? 8.182 -3.222 -10.581 1.00 75.38 92 GLN A N 1
ATOM 665 C CA . GLN A 1 92 ? 8.324 -2.289 -9.462 1.00 75.38 92 GLN A CA 1
ATOM 666 C C . GLN A 1 92 ? 7.147 -1.311 -9.377 1.00 75.38 92 GLN A C 1
ATOM 668 O O . GLN A 1 92 ? 6.689 -0.998 -8.284 1.00 75.38 92 GLN A O 1
ATOM 673 N N . GLN A 1 93 ? 6.626 -0.843 -10.513 1.00 78.06 93 GLN A N 1
ATOM 674 C CA . GLN A 1 93 ? 5.439 0.013 -10.568 1.00 78.06 93 GLN A CA 1
ATOM 675 C C . GLN A 1 93 ? 4.190 -0.737 -10.099 1.00 78.06 93 GLN A C 1
ATOM 677 O O . GLN A 1 93 ? 3.452 -0.204 -9.273 1.00 78.06 93 GLN A O 1
ATOM 682 N N . ALA A 1 94 ? 4.001 -1.985 -10.538 1.00 81.88 94 ALA A N 1
ATOM 683 C CA . ALA A 1 94 ? 2.915 -2.838 -10.059 1.00 81.88 94 ALA A CA 1
ATOM 684 C C . ALA A 1 94 ? 3.009 -3.097 -8.545 1.00 81.88 94 ALA A C 1
ATOM 686 O O . ALA A 1 94 ? 1.999 -3.034 -7.844 1.00 81.88 94 ALA A O 1
ATOM 687 N N . GLU A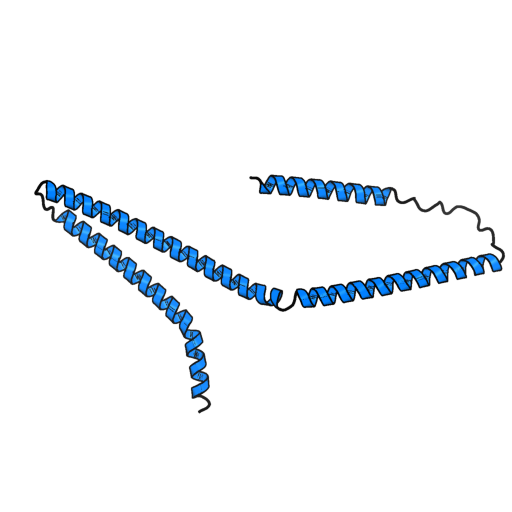 1 95 ? 4.217 -3.318 -8.021 1.00 80.31 95 GLU A N 1
ATOM 688 C CA . GLU A 1 95 ? 4.430 -3.506 -6.584 1.00 80.31 95 GLU A CA 1
ATOM 689 C C . GLU A 1 95 ? 4.163 -2.221 -5.789 1.00 80.31 95 GLU A C 1
ATOM 691 O O . GLU A 1 95 ? 3.481 -2.249 -4.767 1.00 80.31 95 GLU A O 1
ATOM 696 N N . VAL A 1 96 ? 4.606 -1.061 -6.282 1.00 87.50 96 VAL A N 1
ATOM 697 C CA . VAL A 1 96 ? 4.291 0.238 -5.665 1.00 87.50 96 VAL A CA 1
ATOM 698 C C . VAL A 1 96 ? 2.784 0.495 -5.656 1.00 87.50 96 VAL A C 1
ATOM 700 O O . VAL A 1 96 ? 2.253 0.985 -4.661 1.00 87.50 96 VAL A O 1
ATOM 703 N N . GLU A 1 97 ? 2.070 0.165 -6.731 1.00 86.88 97 GLU A N 1
ATOM 704 C CA . GLU A 1 97 ? 0.610 0.275 -6.776 1.00 86.88 97 GLU A CA 1
ATOM 705 C C . GLU A 1 97 ? -0.076 -0.678 -5.796 1.00 86.88 97 GLU A C 1
ATOM 707 O O . GLU A 1 97 ? -1.037 -0.282 -5.132 1.00 86.88 97 GLU A O 1
ATOM 712 N N . ARG A 1 98 ? 0.424 -1.910 -5.660 1.00 87.12 98 ARG A N 1
ATOM 713 C CA . ARG A 1 98 ? -0.066 -2.876 -4.671 1.00 87.12 98 ARG A CA 1
ATOM 714 C C . ARG A 1 98 ? 0.127 -2.357 -3.247 1.00 87.12 98 ARG A C 1
ATOM 716 O O . ARG A 1 98 ? -0.829 -2.341 -2.475 1.00 87.12 98 ARG A O 1
ATOM 723 N N . LEU A 1 99 ? 1.327 -1.880 -2.920 1.00 86.25 99 LEU A N 1
ATOM 724 C CA . LEU A 1 99 ? 1.649 -1.322 -1.604 1.00 86.25 99 LEU A CA 1
ATOM 725 C C . LEU A 1 99 ? 0.824 -0.068 -1.293 1.00 86.25 99 LEU A C 1
ATOM 727 O O . LEU A 1 99 ? 0.383 0.106 -0.160 1.00 86.25 99 LEU A O 1
ATOM 731 N N . ARG A 1 100 ? 0.561 0.787 -2.289 1.00 90.62 100 ARG A N 1
ATOM 732 C CA . ARG A 1 100 ? -0.329 1.949 -2.131 1.00 90.62 100 ARG A CA 1
ATOM 733 C C . ARG A 1 100 ? -1.756 1.536 -1.795 1.00 90.62 100 ARG A C 1
ATOM 735 O O . ARG A 1 100 ? -2.318 2.063 -0.844 1.00 90.62 100 ARG A O 1
ATOM 742 N N . LYS A 1 101 ? -2.314 0.562 -2.520 1.00 88.62 101 LYS A N 1
ATOM 743 C CA . LYS A 1 101 ? -3.656 0.034 -2.229 1.00 88.62 101 LYS A CA 1
ATOM 744 C C . LYS A 1 101 ? -3.737 -0.537 -0.813 1.00 88.62 101 LYS A C 1
ATOM 746 O O . LYS A 1 101 ? -4.706 -0.257 -0.119 1.00 88.62 101 LYS A O 1
ATOM 751 N N . LEU A 1 102 ? -2.709 -1.268 -0.375 1.00 88.50 102 LEU A N 1
ATOM 752 C CA . LEU A 1 102 ? -2.633 -1.812 0.983 1.00 88.50 102 LEU A CA 1
ATOM 753 C C . LEU A 1 102 ? -2.557 -0.710 2.056 1.00 88.50 102 LEU A C 1
ATOM 755 O O . LEU A 1 102 ? -3.185 -0.808 3.105 1.00 88.50 102 LEU A O 1
ATOM 759 N N . LEU A 1 103 ? -1.806 0.363 1.802 1.00 91.75 103 LEU A N 1
ATOM 760 C CA . LEU A 1 103 ? -1.754 1.517 2.704 1.00 91.75 103 LEU A CA 1
ATOM 761 C C . LEU A 1 103 ? -3.110 2.224 2.808 1.00 91.75 103 LEU A C 1
ATOM 763 O O . LEU A 1 103 ? -3.509 2.623 3.903 1.00 91.75 103 LEU A O 1
ATOM 767 N N . ASP A 1 104 ? -3.829 2.361 1.694 1.00 89.62 104 ASP A N 1
ATOM 768 C CA . ASP A 1 104 ? -5.155 2.977 1.677 1.00 89.62 104 ASP A CA 1
ATOM 769 C C . ASP A 1 104 ? -6.183 2.126 2.444 1.00 89.62 104 ASP A C 1
ATOM 771 O O . ASP A 1 104 ? -6.961 2.670 3.236 1.00 89.62 104 ASP A O 1
ATOM 775 N N . THR A 1 105 ? -6.170 0.796 2.277 1.00 87.31 105 THR A N 1
ATOM 776 C CA . THR A 1 105 ? -7.060 -0.111 3.024 1.00 87.31 105 THR A CA 1
ATOM 777 C C . THR A 1 105 ? -6.771 -0.066 4.523 1.00 87.31 105 THR A C 1
ATOM 779 O O . THR A 1 105 ? -7.686 0.197 5.309 1.00 87.31 105 THR A O 1
ATOM 782 N N . GLN A 1 106 ? -5.501 -0.174 4.921 1.00 88.00 106 GLN A N 1
ATOM 783 C CA . GLN A 1 106 ? -5.084 -0.047 6.323 1.00 88.00 106 GLN A CA 1
ATOM 784 C C . GLN A 1 106 ? -5.436 1.329 6.911 1.00 88.00 106 GLN A C 1
ATOM 786 O O . GLN A 1 106 ? -5.836 1.447 8.073 1.00 88.00 106 GLN A O 1
ATOM 791 N N . GLY A 1 107 ? -5.335 2.396 6.113 1.00 90.06 107 GLY A N 1
ATOM 792 C CA . GLY A 1 107 ? -5.739 3.743 6.512 1.00 90.06 107 GLY A CA 1
ATOM 793 C C . GLY A 1 107 ? -7.230 3.831 6.855 1.00 90.06 107 GLY A C 1
ATOM 794 O O . GLY A 1 107 ? -7.603 4.428 7.872 1.00 90.06 107 GLY A O 1
ATOM 795 N N . LEU A 1 108 ? -8.086 3.202 6.046 1.00 89.38 108 LEU A N 1
ATOM 796 C CA . LEU A 1 108 ? -9.530 3.136 6.284 1.00 89.38 108 LEU A CA 1
ATOM 797 C C . LEU A 1 108 ? -9.872 2.293 7.519 1.00 89.38 108 LEU A C 1
ATOM 799 O O . LEU A 1 108 ? -10.735 2.686 8.311 1.00 89.38 108 LEU A O 1
ATOM 803 N N . GLU A 1 109 ? -9.189 1.172 7.726 1.00 86.31 109 GLU A N 1
ATOM 804 C CA . GLU A 1 109 ? -9.354 0.321 8.911 1.00 86.31 109 GLU A CA 1
ATOM 805 C C . GLU A 1 109 ? -8.956 1.045 10.194 1.00 86.31 109 GLU A C 1
ATOM 807 O O . GLU A 1 109 ? -9.718 1.064 11.162 1.00 86.31 109 GLU A O 1
ATOM 812 N N . MET A 1 110 ? -7.827 1.754 10.179 1.00 88.81 110 MET A N 1
ATOM 813 C CA . MET A 1 110 ? -7.381 2.569 11.306 1.00 88.81 110 MET A CA 1
ATOM 814 C C . MET A 1 110 ? -8.399 3.665 11.655 1.00 88.81 110 MET A C 1
ATOM 816 O O . MET A 1 110 ? -8.645 3.947 12.829 1.00 88.81 110 MET A O 1
ATOM 820 N N . GLN A 1 111 ? -9.029 4.292 10.656 1.00 89.88 111 GLN A N 1
ATOM 821 C CA . GLN A 1 111 ? -10.097 5.269 10.896 1.00 89.88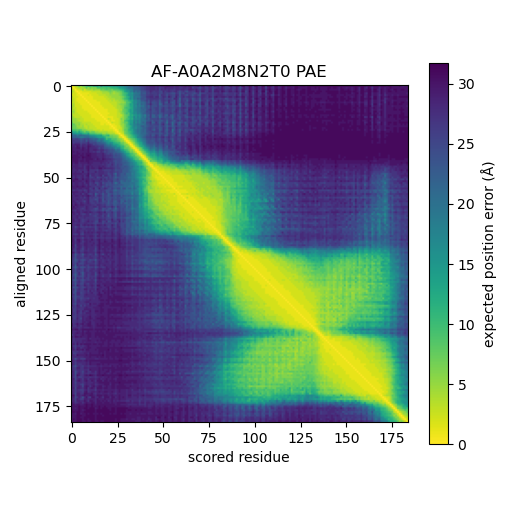 111 GLN A CA 1
ATOM 822 C C . GLN A 1 111 ? -11.355 4.626 11.495 1.00 89.88 111 GLN A C 1
ATOM 824 O O . GLN A 1 111 ? -11.967 5.210 12.394 1.00 89.88 111 GLN A O 1
ATOM 829 N N . ARG A 1 112 ? -11.739 3.430 11.029 1.00 87.00 112 ARG A N 1
ATOM 830 C CA . ARG A 1 112 ? -12.855 2.661 11.602 1.00 87.00 112 ARG A CA 1
ATOM 831 C C . ARG A 1 112 ? -12.572 2.301 13.060 1.00 87.00 112 ARG A C 1
ATOM 833 O O . ARG A 1 112 ? -13.420 2.573 13.904 1.00 87.00 112 ARG A O 1
ATOM 840 N N . LEU A 1 113 ? -11.372 1.804 13.361 1.00 85.31 113 LEU A N 1
ATOM 841 C CA . LEU A 1 113 ? -10.943 1.471 14.719 1.00 85.31 113 LEU A CA 1
ATOM 842 C C . LEU A 1 113 ? -10.933 2.703 15.634 1.00 85.31 113 LEU A C 1
ATOM 844 O O . LEU A 1 113 ? -11.436 2.661 16.751 1.00 85.31 113 LEU A O 1
ATOM 848 N N . LYS A 1 114 ? -10.427 3.846 15.159 1.00 88.75 114 LYS A N 1
ATOM 849 C CA . LYS A 1 114 ? -10.485 5.097 15.933 1.00 88.75 114 LYS A CA 1
ATOM 850 C C . LYS A 1 114 ? -11.923 5.490 16.267 1.00 88.75 114 LYS A C 1
ATOM 852 O O . LYS A 1 114 ? -12.192 5.901 17.392 1.00 88.75 114 LYS A O 1
ATOM 857 N N . ARG A 1 115 ? -12.852 5.348 15.316 1.00 89.06 115 ARG A N 1
ATOM 858 C CA . ARG A 1 115 ? -14.272 5.646 15.543 1.00 89.06 115 ARG A CA 1
ATOM 859 C C . ARG A 1 115 ? -14.892 4.714 16.584 1.00 89.06 115 ARG A C 1
ATOM 861 O O . ARG A 1 115 ? -15.609 5.205 17.451 1.00 89.06 115 ARG A O 1
ATOM 868 N N . THR A 1 116 ? -14.615 3.410 16.524 1.00 87.06 116 THR A N 1
ATOM 869 C CA . THR A 1 116 ? -15.138 2.456 17.516 1.00 87.06 116 THR A CA 1
ATOM 870 C C . THR A 1 116 ? -14.562 2.723 18.904 1.00 87.06 116 THR A C 1
ATOM 872 O O . THR A 1 116 ? -15.318 2.751 19.868 1.00 87.06 116 THR A O 1
ATOM 875 N N . VAL A 1 117 ? -13.264 3.026 19.010 1.00 87.38 117 VAL A N 1
ATOM 876 C CA . VAL A 1 117 ? -12.618 3.390 20.282 1.00 87.38 117 VAL A CA 1
ATOM 877 C C . VAL A 1 117 ? -13.241 4.647 20.889 1.00 87.38 117 VAL A C 1
ATOM 879 O O . VAL A 1 117 ? -13.574 4.644 22.070 1.00 87.38 117 VAL A O 1
ATOM 882 N N . VAL A 1 118 ? -13.446 5.709 20.101 1.00 89.81 118 VAL A N 1
ATOM 883 C CA . VAL A 1 118 ? -14.104 6.934 20.592 1.00 89.81 118 VAL A CA 1
ATOM 884 C C . VAL A 1 118 ? -15.521 6.634 21.085 1.00 89.81 118 VAL A C 1
ATOM 886 O O . VAL A 1 118 ? -15.882 7.076 22.174 1.00 89.81 118 VAL A O 1
ATOM 889 N N . GLY A 1 119 ? -16.292 5.838 20.336 1.00 86.88 119 GLY A N 1
ATOM 890 C CA . GLY A 1 119 ? -17.638 5.431 20.744 1.00 86.88 119 GLY A CA 1
ATOM 891 C C . GLY A 1 119 ? -17.651 4.642 22.057 1.00 86.88 119 GLY A C 1
ATOM 892 O O . GLY A 1 119 ? -18.444 4.945 22.945 1.00 86.88 119 GLY A O 1
ATOM 893 N N . LEU A 1 120 ? -16.734 3.685 22.223 1.00 86.12 120 LEU A N 1
ATOM 894 C CA . LEU A 1 120 ? -16.607 2.901 23.455 1.00 86.12 120 LEU A CA 1
ATOM 895 C C . LEU A 1 120 ? -16.211 3.775 24.653 1.00 86.12 120 LEU A C 1
ATOM 897 O O . LEU A 1 120 ? -16.778 3.626 25.732 1.00 86.12 120 LEU A O 1
ATOM 901 N N . LEU A 1 121 ? -15.282 4.721 24.476 1.00 88.06 121 LEU A N 1
ATOM 902 C CA . LEU A 1 121 ? -14.888 5.654 25.538 1.00 88.06 121 LEU A CA 1
ATOM 903 C C . LEU A 1 121 ? -16.048 6.559 25.972 1.00 88.06 121 LEU A C 1
ATOM 905 O O . LEU A 1 121 ? -16.233 6.789 27.167 1.00 88.06 121 LEU A O 1
ATOM 909 N N . GLU A 1 122 ? -16.847 7.050 25.024 1.00 89.38 122 GLU A N 1
ATOM 910 C CA . GLU A 1 122 ? -18.039 7.847 25.321 1.00 89.38 122 GLU A CA 1
ATOM 911 C C . GLU A 1 122 ? -19.083 7.032 26.099 1.00 89.38 122 GLU A C 1
ATOM 913 O O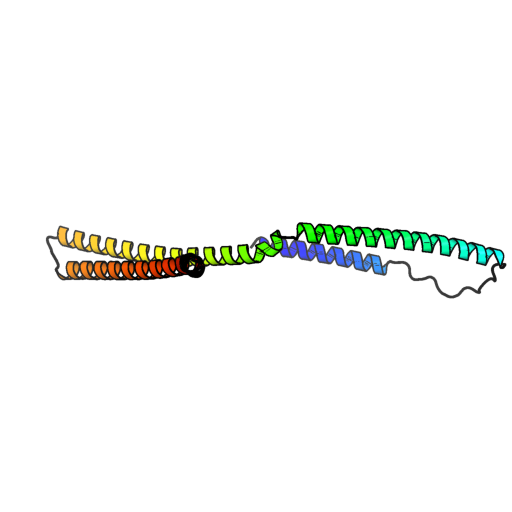 . GLU A 1 122 ? -19.661 7.517 27.071 1.00 89.38 122 GLU A O 1
ATOM 918 N N . GLN A 1 123 ? -19.275 5.762 25.742 1.00 86.31 123 GLN A N 1
ATOM 919 C CA . GLN A 1 123 ? -20.177 4.869 26.469 1.00 86.31 123 GLN A CA 1
ATOM 920 C C . GLN A 1 123 ? -19.685 4.552 27.880 1.00 86.31 123 GLN A C 1
ATOM 922 O O . GLN A 1 123 ? -20.478 4.600 28.819 1.00 86.31 123 GLN A O 1
ATOM 927 N N . LEU A 1 124 ? -18.387 4.283 28.048 1.00 86.44 124 LEU A N 1
ATOM 928 C CA . LEU A 1 124 ? -17.783 4.083 29.365 1.00 86.44 124 LEU A CA 1
ATOM 929 C C . LEU A 1 124 ? -17.957 5.321 30.246 1.00 86.44 124 LEU A C 1
ATOM 931 O O . LEU A 1 124 ? -18.271 5.189 31.428 1.00 86.44 124 LEU A O 1
ATOM 935 N N . ARG A 1 125 ? -17.815 6.519 29.670 1.00 88.62 125 ARG A N 1
ATOM 936 C CA . ARG A 1 125 ? -18.066 7.775 30.377 1.00 88.62 125 ARG A CA 1
ATOM 937 C C . ARG A 1 125 ? -19.521 7.885 30.842 1.00 88.62 125 ARG A C 1
ATOM 939 O O . ARG A 1 125 ? -19.742 8.135 32.021 1.00 88.62 125 ARG A O 1
ATOM 946 N N . LEU A 1 126 ? -20.495 7.653 29.959 1.00 87.31 126 LEU A N 1
ATOM 947 C CA . LEU A 1 126 ? -21.923 7.702 30.311 1.00 87.31 126 LEU A CA 1
ATOM 948 C C . LEU A 1 126 ? -22.285 6.682 31.401 1.00 87.31 126 LEU A C 1
ATOM 950 O O . LEU A 1 126 ? -23.045 6.986 32.316 1.00 87.31 126 LEU A O 1
ATOM 954 N N . MET A 1 127 ? -21.719 5.475 31.329 1.00 85.19 127 MET A N 1
ATOM 955 C CA . MET A 1 127 ? -21.921 4.449 32.353 1.00 85.19 127 MET A CA 1
ATOM 956 C C . MET A 1 127 ? -21.292 4.841 33.693 1.00 85.19 127 MET A C 1
ATOM 958 O O . MET A 1 127 ? -21.909 4.620 34.732 1.00 85.19 127 MET A O 1
ATOM 962 N N . ALA A 1 128 ? -20.094 5.433 33.684 1.00 84.06 128 ALA A N 1
ATOM 963 C CA . ALA A 1 128 ? -19.430 5.908 34.895 1.00 84.06 128 ALA A CA 1
ATOM 964 C C . ALA A 1 128 ? -20.193 7.072 35.554 1.00 84.06 128 ALA A C 1
ATOM 966 O O . ALA A 1 128 ? -20.331 7.090 36.774 1.00 84.06 128 ALA A O 1
ATOM 967 N N . GLU A 1 129 ? -20.729 8.005 34.761 1.00 87.31 129 GLU A N 1
ATOM 968 C CA . GLU A 1 129 ? -21.580 9.104 35.241 1.00 87.31 129 GLU A CA 1
ATOM 969 C C . GLU A 1 129 ? -22.871 8.561 35.884 1.00 87.31 129 GLU A C 1
ATOM 971 O O . GLU A 1 129 ? -23.178 8.906 37.025 1.00 87.31 129 GLU A O 1
ATOM 976 N N . ALA A 1 130 ? -23.566 7.623 35.228 1.00 85.81 130 ALA A N 1
ATOM 977 C CA . ALA A 1 130 ? -24.763 6.988 35.788 1.00 85.81 130 ALA A CA 1
ATOM 978 C C . ALA A 1 130 ? -24.464 6.221 37.095 1.00 85.81 130 ALA A C 1
ATOM 980 O O . ALA A 1 130 ? -25.184 6.361 38.088 1.00 85.81 130 ALA A O 1
ATOM 981 N N . GLN A 1 131 ? -23.358 5.466 37.139 1.00 83.94 131 GLN A N 1
ATOM 982 C CA . GLN A 1 131 ? -22.921 4.754 38.345 1.00 83.94 131 GLN A CA 1
ATOM 983 C C . GLN A 1 131 ? -22.565 5.702 39.497 1.00 83.94 131 GLN A C 1
ATOM 985 O O . GLN A 1 131 ? -22.905 5.404 40.642 1.00 83.94 131 GLN A O 1
ATOM 990 N N . ALA A 1 132 ? -21.919 6.839 39.216 1.00 85.56 132 ALA A N 1
ATOM 991 C CA . ALA A 1 132 ? -21.578 7.846 40.223 1.00 85.56 132 ALA A CA 1
ATOM 992 C C . ALA A 1 132 ? -22.826 8.472 40.868 1.00 85.56 132 ALA A C 1
ATOM 994 O O . ALA A 1 132 ? -22.817 8.805 42.052 1.00 85.56 132 ALA A O 1
ATOM 995 N N . GLU A 1 133 ? -23.922 8.569 40.118 1.00 90.25 133 GLU A N 1
ATOM 996 C CA . GLU A 1 133 ? -25.231 9.001 40.615 1.00 90.25 133 GLU A CA 1
ATOM 997 C C . GLU A 1 133 ? -26.014 7.878 41.323 1.00 90.25 133 GLU A C 1
ATOM 999 O O . GLU A 1 133 ? -27.163 8.070 41.723 1.00 90.25 133 GLU A O 1
ATOM 1004 N N . GLY A 1 134 ? -25.418 6.689 41.466 1.00 84.69 134 GLY A N 1
ATOM 1005 C CA . GLY A 1 134 ? -26.063 5.508 42.042 1.00 84.69 134 GLY A CA 1
ATOM 1006 C C . GLY A 1 134 ? -27.157 4.912 41.151 1.00 84.69 134 GLY A C 1
ATOM 1007 O O . GLY A 1 134 ? -27.948 4.090 41.616 1.00 84.69 134 GLY A O 1
ATOM 1008 N N . ARG A 1 135 ? -27.224 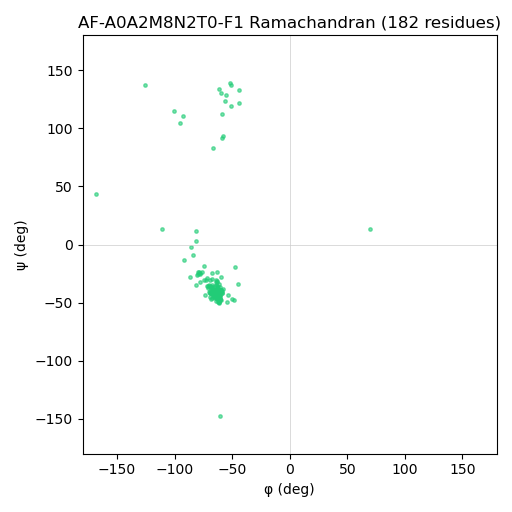5.316 39.877 1.00 83.19 135 ARG A N 1
ATOM 1009 C CA . ARG A 1 135 ? -28.206 4.846 38.900 1.00 83.19 135 ARG A CA 1
ATOM 1010 C C . ARG A 1 135 ? -27.572 3.795 37.996 1.00 83.19 135 ARG A C 1
ATOM 1012 O O . ARG A 1 135 ? -26.690 4.079 37.196 1.00 83.19 135 ARG A O 1
ATOM 1019 N N . VAL A 1 136 ? -28.057 2.559 38.074 1.00 78.25 136 VAL A N 1
ATOM 1020 C CA . VAL A 1 136 ? -27.759 1.550 37.051 1.00 78.25 136 VAL A CA 1
ATOM 1021 C C . VAL A 1 136 ? -28.903 1.558 36.055 1.00 78.25 136 VAL A C 1
ATOM 1023 O O . VAL A 1 136 ? -29.990 1.067 36.343 1.00 78.25 136 VAL A O 1
ATOM 1026 N N . GLU A 1 137 ? -28.662 2.140 34.887 1.00 82.62 137 GLU A N 1
ATOM 1027 C CA . GLU A 1 137 ? -29.648 2.215 33.818 1.00 82.62 137 GLU A CA 1
ATOM 1028 C C . GLU A 1 137 ? -29.485 1.023 32.855 1.00 82.62 137 GLU A C 1
ATOM 1030 O O . GLU A 1 137 ? -28.507 0.967 32.103 1.00 82.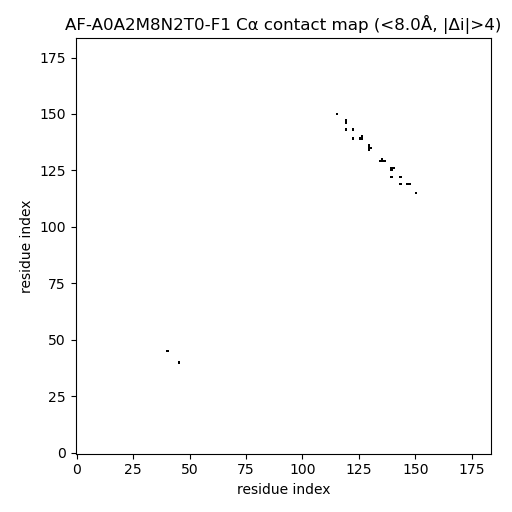62 137 GLU A O 1
ATOM 1035 N N . PRO A 1 138 ? -30.434 0.060 32.816 1.00 84.50 138 PRO A N 1
ATOM 1036 C CA . PRO A 1 138 ? -30.297 -1.149 31.995 1.00 84.50 138 PRO A CA 1
ATOM 1037 C C . PRO A 1 138 ? -30.140 -0.862 30.498 1.00 84.50 138 PRO A C 1
ATOM 1039 O O . PRO A 1 138 ? -29.516 -1.628 29.767 1.00 84.50 138 PRO A O 1
ATOM 1042 N N . HIS A 1 139 ? -30.682 0.261 30.026 1.00 85.62 139 HIS A N 1
ATOM 1043 C CA . HIS A 1 139 ? -30.587 0.656 28.627 1.00 85.62 139 HIS A CA 1
ATOM 1044 C C . HIS A 1 139 ? -29.173 1.114 28.230 1.00 85.62 139 HIS A C 1
ATOM 1046 O O . HIS A 1 139 ? -28.786 0.901 27.082 1.00 85.62 139 HIS A O 1
ATOM 1052 N N . LEU A 1 140 ? -28.376 1.667 29.157 1.00 83.94 140 LEU A N 1
ATOM 1053 C CA . LEU A 1 140 ? -26.968 1.999 28.907 1.00 83.94 140 LEU A CA 1
ATOM 1054 C C . LEU A 1 140 ? -26.118 0.734 28.768 1.00 83.94 140 LEU A C 1
ATOM 1056 O O . LEU A 1 140 ? -25.299 0.651 27.857 1.00 83.94 140 LEU A O 1
ATOM 1060 N N . ILE A 1 141 ? -26.378 -0.276 29.605 1.00 83.56 141 ILE A N 1
ATOM 1061 C CA . ILE A 1 141 ? -25.728 -1.591 29.513 1.00 83.56 141 ILE A CA 1
ATOM 1062 C C . ILE A 1 141 ? -26.080 -2.258 28.182 1.00 83.56 141 ILE A C 1
ATOM 1064 O O . ILE A 1 141 ? -25.185 -2.665 27.449 1.00 83.56 141 ILE A O 1
ATOM 1068 N N . ASN A 1 142 ? -27.366 -2.302 27.820 1.00 87.69 142 ASN A N 1
ATOM 1069 C CA . ASN A 1 142 ? -27.796 -2.870 26.540 1.00 87.69 142 ASN A CA 1
ATOM 1070 C C . ASN A 1 142 ? -27.161 -2.136 25.350 1.00 87.69 142 ASN A C 1
ATOM 1072 O O . ASN A 1 142 ? -26.748 -2.773 24.385 1.00 87.69 142 ASN A O 1
ATOM 1076 N N . LYS A 1 143 ? -27.042 -0.804 25.419 1.00 86.50 143 LYS A N 1
ATOM 1077 C CA . LYS A 1 143 ? -26.387 0.001 24.381 1.00 86.50 143 LYS A CA 1
ATOM 1078 C C . LYS A 1 143 ? -24.886 -0.293 24.289 1.00 86.50 143 LYS A C 1
ATOM 1080 O O . LYS A 1 143 ? -24.378 -0.388 23.178 1.00 86.50 143 LYS A O 1
ATOM 1085 N N . ALA A 1 144 ? -24.192 -0.444 25.416 1.00 83.38 144 ALA A N 1
ATOM 1086 C CA . ALA A 1 144 ? -22.774 -0.812 25.457 1.00 83.38 144 ALA A CA 1
ATOM 1087 C C . ALA A 1 144 ? -22.532 -2.239 24.936 1.00 83.38 144 ALA A C 1
ATOM 1089 O O . ALA A 1 144 ? -21.627 -2.465 24.140 1.00 83.38 144 ALA A O 1
ATOM 1090 N N . MET A 1 145 ? -23.390 -3.192 25.306 1.00 85.19 145 MET A N 1
ATOM 1091 C CA . MET A 1 145 ? -23.327 -4.557 24.778 1.00 85.19 145 MET A CA 1
ATOM 1092 C C . MET A 1 145 ? -23.576 -4.593 23.267 1.00 85.19 145 MET A C 1
ATOM 1094 O O . MET A 1 145 ? -22.907 -5.332 22.553 1.00 85.19 145 MET A O 1
ATOM 1098 N N . LEU A 1 146 ? -24.527 -3.800 22.757 1.00 88.44 146 LEU A N 1
ATOM 1099 C CA . LEU A 1 146 ? -24.805 -3.725 21.320 1.00 88.44 146 LEU A CA 1
ATOM 1100 C C . LEU A 1 146 ? -23.616 -3.171 20.532 1.00 88.44 146 LEU A C 1
ATOM 1102 O O . LEU A 1 146 ? -23.254 -3.752 19.512 1.00 88.44 146 LEU A O 1
ATOM 1106 N N . THR A 1 147 ? -22.982 -2.100 21.007 1.00 85.94 147 THR A N 1
ATOM 1107 C CA . THR A 1 147 ? -21.813 -1.520 20.331 1.00 85.94 147 THR A CA 1
ATOM 1108 C C . THR A 1 147 ? -20.583 -2.413 20.411 1.00 85.94 147 THR A C 1
ATOM 1110 O O . THR A 1 147 ? -19.840 -2.499 19.437 1.00 85.94 147 THR A O 1
ATOM 1113 N N . GLU A 1 148 ? -20.375 -3.125 21.519 1.00 84.50 148 GLU A N 1
ATOM 1114 C CA . GLU A 1 148 ? -19.323 -4.138 21.623 1.00 84.50 148 GLU A CA 1
ATOM 1115 C C . GLU A 1 148 ? -19.559 -5.275 20.621 1.00 84.50 148 GLU A C 1
ATOM 1117 O O . GLU A 1 148 ? -18.649 -5.689 19.905 1.00 84.50 148 GLU A O 1
ATOM 1122 N N . LEU A 1 149 ? -20.803 -5.737 20.497 1.00 91.31 149 LEU A N 1
ATOM 1123 C CA . LEU A 1 149 ? -21.167 -6.800 19.567 1.00 91.31 149 LEU A CA 1
ATOM 1124 C C . LEU A 1 149 ? -21.020 -6.343 18.104 1.00 91.31 149 LEU A C 1
ATOM 1126 O O . LEU A 1 149 ? -20.528 -7.098 17.264 1.00 91.31 149 LEU A O 1
ATOM 1130 N N . GLU A 1 150 ? -21.383 -5.100 17.787 1.00 87.19 150 GLU A N 1
ATOM 1131 C CA . GLU A 1 150 ? -21.117 -4.479 16.483 1.00 87.19 150 GLU A CA 1
ATOM 1132 C C . GLU A 1 150 ? -19.614 -4.358 16.195 1.00 87.19 150 GLU A C 1
ATOM 1134 O O . GLU A 1 150 ? -19.181 -4.686 15.088 1.00 87.19 150 GLU A O 1
ATOM 1139 N N . ALA A 1 151 ? -18.806 -3.972 17.186 1.00 85.56 151 ALA A N 1
ATOM 1140 C CA . ALA A 1 151 ? -17.353 -3.907 17.056 1.00 85.56 151 ALA A CA 1
ATOM 1141 C C . ALA A 1 151 ? -16.735 -5.297 16.821 1.00 85.56 151 ALA A C 1
ATOM 1143 O O . ALA A 1 151 ? -15.901 -5.450 15.930 1.00 85.56 151 ALA A O 1
ATOM 1144 N N . LEU A 1 152 ? -17.188 -6.325 17.547 1.00 88.69 152 LEU A N 1
ATOM 1145 C CA . LEU A 1 152 ? -16.748 -7.711 17.359 1.00 88.69 152 LEU A CA 1
ATOM 1146 C C . LEU A 1 152 ? -17.139 -8.257 15.983 1.00 88.69 152 LEU A C 1
ATOM 1148 O O . LEU A 1 152 ? -16.342 -8.937 15.340 1.00 88.69 152 LEU A O 1
ATOM 1152 N N . ARG A 1 153 ? -18.347 -7.948 15.498 1.00 89.00 153 ARG A N 1
ATOM 1153 C CA . ARG A 1 153 ? -18.779 -8.320 14.141 1.00 89.00 153 ARG A CA 1
ATOM 1154 C C . ARG A 1 153 ? -17.920 -7.647 13.075 1.00 89.00 153 ARG A C 1
ATOM 1156 O O . ARG A 1 153 ? -17.522 -8.312 12.123 1.00 89.00 153 ARG A O 1
ATOM 1163 N N . ALA A 1 154 ? -17.617 -6.361 13.243 1.00 86.69 154 ALA A N 1
ATOM 1164 C CA . ALA A 1 154 ? -16.740 -5.633 12.334 1.00 86.69 154 ALA A CA 1
ATOM 1165 C C . ALA A 1 154 ? -15.324 -6.232 12.322 1.00 86.69 154 ALA A C 1
ATOM 1167 O O . ALA A 1 154 ? -14.782 -6.469 11.244 1.00 86.69 154 ALA A O 1
ATOM 1168 N N . LEU A 1 155 ? -14.772 -6.562 13.495 1.00 86.06 155 LEU A N 1
ATOM 1169 C CA . LEU A 1 155 ? -13.467 -7.214 13.616 1.00 86.06 155 LEU A CA 1
ATOM 1170 C C . LEU A 1 155 ? -13.455 -8.581 12.921 1.00 86.06 155 LEU A C 1
ATOM 1172 O O . LEU A 1 155 ? -12.607 -8.822 12.073 1.00 86.06 155 LEU A O 1
ATOM 1176 N N . ARG A 1 156 ? -14.453 -9.434 13.185 1.00 89.31 156 ARG A N 1
ATOM 1177 C CA . ARG A 1 156 ? -14.597 -10.736 12.511 1.00 89.31 156 ARG A CA 1
ATOM 1178 C C . ARG A 1 156 ? -14.704 -10.613 10.994 1.00 89.31 156 ARG A C 1
ATOM 1180 O O . ARG A 1 156 ? -14.177 -11.457 10.280 1.00 89.31 156 ARG A O 1
ATOM 1187 N N . SER A 1 157 ? -15.402 -9.591 10.498 1.00 86.81 157 SER A N 1
ATOM 1188 C CA . SER A 1 157 ? -15.508 -9.357 9.056 1.00 86.81 157 SER A CA 1
ATOM 1189 C C . SER A 1 157 ? -14.183 -8.913 8.436 1.00 86.81 157 SER A C 1
ATOM 1191 O O . SER A 1 157 ? -13.879 -9.338 7.328 1.00 86.81 157 SER A O 1
ATOM 1193 N N . ALA A 1 158 ? -13.386 -8.113 9.152 1.00 84.81 158 ALA A N 1
ATOM 1194 C CA . ALA A 1 158 ? -12.052 -7.717 8.712 1.00 84.81 158 ALA A CA 1
ATOM 1195 C C . ALA A 1 158 ? -11.097 -8.921 8.711 1.00 84.81 158 ALA A C 1
ATOM 1197 O O . ALA A 1 158 ? -10.480 -9.193 7.689 1.00 84.81 158 ALA A O 1
ATOM 1198 N N . GLU A 1 159 ? -11.083 -9.715 9.790 1.00 87.88 159 GLU A N 1
ATOM 1199 C CA . GLU A 1 159 ? -10.316 -10.968 9.871 1.00 87.88 159 GLU A CA 1
ATOM 1200 C C . GLU A 1 159 ? -10.641 -11.915 8.704 1.00 87.88 159 GLU A C 1
ATOM 1202 O O . GLU A 1 159 ? -9.739 -12.504 8.122 1.00 87.88 159 GLU A O 1
ATOM 1207 N N . ALA A 1 160 ? -11.919 -12.066 8.337 1.00 89.06 160 ALA A N 1
ATOM 1208 C CA . ALA A 1 160 ? -12.312 -12.919 7.215 1.00 89.06 160 ALA A CA 1
ATOM 1209 C C . ALA A 1 160 ? -11.746 -12.423 5.874 1.00 89.06 160 ALA A C 1
ATOM 1211 O O . ALA A 1 160 ? -11.241 -13.228 5.097 1.00 89.06 160 ALA A O 1
ATOM 1212 N N . VAL A 1 161 ? -11.780 -11.108 5.628 1.00 88.12 161 VAL A N 1
ATOM 1213 C CA . VAL A 1 161 ? -11.208 -10.505 4.413 1.00 88.12 161 VAL A CA 1
ATOM 1214 C C . VAL A 1 161 ? -9.687 -10.662 4.384 1.00 88.12 161 VAL A C 1
ATOM 1216 O O . VAL A 1 161 ? -9.144 -11.069 3.362 1.00 88.12 161 VAL A O 1
ATOM 1219 N N . GLU A 1 162 ? -9.000 -10.415 5.501 1.00 86.31 162 GLU A N 1
ATOM 1220 C CA . GLU A 1 162 ? -7.551 -10.631 5.605 1.00 86.31 162 GLU A CA 1
ATOM 1221 C C . GLU A 1 162 ? -7.175 -12.100 5.353 1.00 86.31 162 GLU A C 1
ATOM 1223 O O . GLU A 1 162 ? -6.199 -12.390 4.660 1.00 86.31 162 GLU A O 1
ATOM 1228 N N . LEU A 1 163 ? -7.956 -13.045 5.884 1.00 90.12 163 LEU A N 1
ATOM 1229 C CA . LEU A 1 163 ? -7.745 -14.473 5.652 1.00 90.12 163 LEU A CA 1
ATOM 1230 C C . LEU A 1 163 ? -7.961 -14.851 4.184 1.00 90.12 163 LEU A C 1
ATOM 1232 O O . LEU A 1 163 ? -7.154 -15.606 3.644 1.00 90.12 163 LEU A O 1
ATOM 1236 N N . ASP A 1 164 ? -8.991 -14.315 3.528 1.00 89.00 164 ASP A N 1
ATOM 1237 C CA . ASP A 1 164 ? -9.229 -1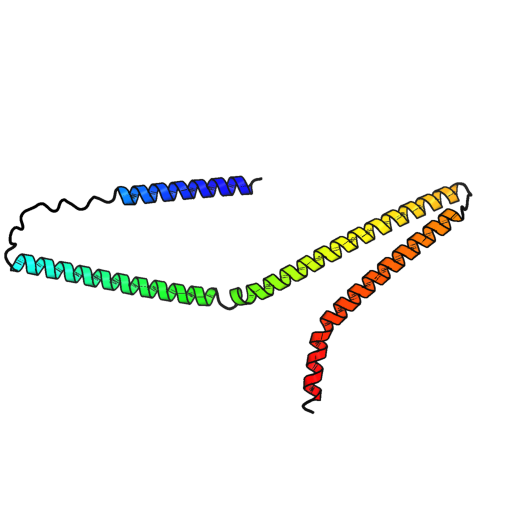4.530 2.097 1.00 89.00 164 ASP A CA 1
ATOM 1238 C C . ASP A 1 164 ? -8.072 -13.970 1.247 1.00 89.00 164 ASP A C 1
ATOM 1240 O O . ASP A 1 164 ? -7.616 -14.622 0.304 1.00 89.00 164 ASP A O 1
ATOM 1244 N N . GLU A 1 165 ? -7.532 -12.801 1.609 1.00 87.38 165 GLU A N 1
ATOM 1245 C CA . GLU A 1 165 ? -6.349 -12.219 0.962 1.00 87.38 165 GLU A CA 1
ATOM 1246 C C . GLU A 1 165 ? -5.090 -13.074 1.168 1.00 87.38 165 GLU A C 1
ATOM 1248 O O . GLU A 1 165 ? -4.319 -13.284 0.225 1.00 87.38 165 GLU A O 1
ATOM 1253 N N . LEU A 1 166 ? -4.882 -13.607 2.376 1.00 87.25 166 LEU A N 1
ATOM 1254 C CA . LEU A 1 166 ? -3.777 -14.522 2.669 1.00 87.25 166 LEU A CA 1
ATOM 1255 C C . LEU A 1 166 ? -3.916 -15.833 1.894 1.00 87.25 166 LEU A C 1
ATOM 1257 O O . LEU A 1 166 ? -2.928 -16.312 1.340 1.00 87.25 166 LEU A O 1
ATOM 1261 N N . ILE A 1 167 ? -5.122 -16.399 1.805 1.00 89.75 167 ILE A N 1
ATOM 1262 C CA . ILE A 1 167 ? -5.390 -17.599 1.002 1.00 89.75 167 ILE A CA 1
ATOM 1263 C C . ILE A 1 167 ? -5.071 -17.318 -0.470 1.00 89.75 167 ILE A C 1
ATOM 1265 O O . ILE A 1 167 ? -4.310 -18.071 -1.074 1.00 89.75 167 ILE A O 1
ATOM 1269 N N . ALA A 1 168 ? -5.541 -16.197 -1.023 1.00 87.12 168 ALA A N 1
ATOM 1270 C CA . ALA A 1 168 ? -5.242 -15.804 -2.400 1.00 87.12 168 ALA A CA 1
ATOM 1271 C C . ALA A 1 168 ? -3.736 -15.587 -2.649 1.00 87.12 168 ALA A C 1
ATOM 1273 O O . ALA A 1 168 ? -3.232 -15.884 -3.733 1.00 87.12 168 ALA A O 1
ATOM 1274 N N . ALA A 1 169 ? -2.996 -15.091 -1.653 1.00 84.56 169 ALA A N 1
ATOM 1275 C CA . ALA A 1 169 ? -1.543 -14.952 -1.726 1.00 84.56 169 ALA A CA 1
ATOM 1276 C C . ALA A 1 169 ? -0.801 -16.300 -1.628 1.00 84.56 169 ALA A C 1
ATOM 1278 O O . ALA A 1 169 ? 0.277 -16.445 -2.209 1.00 84.56 169 ALA A O 1
ATOM 1279 N N . LEU A 1 170 ? -1.358 -17.283 -0.912 1.00 86.62 170 LEU A N 1
ATOM 1280 C CA . LEU A 1 170 ? -0.775 -18.617 -0.724 1.00 86.62 170 LEU A CA 1
ATOM 1281 C C . LEU A 1 170 ? -1.132 -19.607 -1.847 1.00 86.62 170 LEU A C 1
ATOM 1283 O O . LEU A 1 170 ? -0.334 -20.502 -2.130 1.00 86.62 170 LEU A O 1
ATOM 1287 N N . ASP A 1 171 ? -2.272 -19.446 -2.518 1.00 85.25 171 ASP A N 1
ATOM 1288 C CA . ASP A 1 171 ? -2.713 -20.261 -3.661 1.00 85.25 171 ASP A CA 1
ATOM 1289 C C . ASP A 1 171 ? -1.650 -20.459 -4.763 1.00 85.25 171 ASP A C 1
ATOM 1291 O O . ASP A 1 171 ? -1.409 -21.609 -5.155 1.00 85.25 171 ASP A O 1
ATOM 1295 N N . PRO A 1 172 ? -0.947 -19.416 -5.254 1.00 85.88 172 PRO A N 1
ATOM 1296 C CA . PRO A 1 172 ? 0.104 -19.603 -6.256 1.00 85.88 172 PRO A CA 1
ATOM 1297 C C . PRO A 1 172 ? 1.282 -20.445 -5.738 1.00 85.88 172 PRO A C 1
ATOM 1299 O O . PRO A 1 172 ? 1.848 -21.226 -6.496 1.00 85.88 172 PRO A O 1
ATOM 1302 N N . LEU A 1 173 ? 1.608 -20.372 -4.442 1.00 77.12 173 LEU A N 1
ATOM 1303 C CA . LEU A 1 173 ? 2.665 -21.183 -3.815 1.00 77.12 173 LEU A CA 1
ATOM 1304 C C . LEU A 1 173 ? 2.225 -22.640 -3.574 1.00 77.12 173 LEU A C 1
ATOM 1306 O O . LEU A 1 173 ? 3.059 -23.542 -3.462 1.00 77.12 173 LEU A O 1
ATOM 1310 N N . ALA A 1 174 ? 0.917 -22.890 -3.485 1.00 73.00 174 ALA A N 1
ATOM 1311 C CA . ALA A 1 174 ? 0.351 -24.231 -3.364 1.00 73.00 174 ALA A CA 1
ATOM 1312 C C . ALA A 1 174 ? 0.262 -24.963 -4.719 1.00 73.00 174 ALA A C 1
ATOM 1314 O O . ALA A 1 174 ? 0.310 -26.198 -4.750 1.00 73.00 174 ALA A O 1
ATOM 1315 N N . GLY A 1 175 ? 0.167 -24.223 -5.831 1.00 59.59 175 GLY A N 1
ATOM 1316 C CA . GLY A 1 175 ? 0.133 -24.754 -7.199 1.00 59.59 175 GLY A CA 1
ATOM 1317 C C . GLY A 1 175 ? 1.409 -25.495 -7.615 1.00 59.59 175 GLY A C 1
ATOM 1318 O O . GLY A 1 175 ? 1.314 -26.586 -8.181 1.00 59.59 175 GLY A O 1
ATOM 1319 N N . ASP A 1 176 ? 2.584 -24.988 -7.234 1.00 58.50 176 ASP A N 1
ATOM 1320 C CA . ASP A 1 176 ? 3.889 -25.588 -7.569 1.00 58.50 176 ASP A CA 1
ATOM 1321 C C . ASP A 1 176 ? 4.088 -26.993 -6.969 1.00 58.50 176 ASP A C 1
ATOM 1323 O O . ASP A 1 176 ? 4.816 -27.826 -7.511 1.00 58.50 176 ASP A O 1
ATOM 1327 N N . LYS A 1 177 ? 3.381 -27.333 -5.881 1.00 53.69 177 LYS A N 1
ATOM 1328 C CA . LYS A 1 177 ? 3.442 -28.681 -5.286 1.00 53.69 177 LYS A CA 1
ATOM 1329 C C . LYS A 1 177 ? 2.693 -29.746 -6.094 1.00 53.69 177 LYS A C 1
ATOM 1331 O O . LYS A 1 177 ? 2.958 -30.933 -5.901 1.00 53.69 177 LYS A O 1
ATOM 1336 N N . LYS A 1 178 ? 1.778 -29.371 -6.999 1.00 51.34 178 LYS A N 1
ATOM 1337 C CA . LYS A 1 178 ? 1.041 -30.341 -7.833 1.00 51.34 178 LYS A CA 1
ATOM 1338 C C . LYS A 1 178 ? 1.858 -30.863 -9.018 1.00 51.34 178 LYS A C 1
ATOM 1340 O O . LYS A 1 178 ? 1.579 -31.972 -9.469 1.00 51.34 178 LYS A O 1
ATOM 1345 N N . GLU A 1 179 ? 2.870 -30.137 -9.494 1.00 48.09 179 GLU A N 1
ATOM 1346 C CA . GLU A 1 179 ? 3.746 -30.643 -10.565 1.00 48.09 179 GLU A CA 1
ATOM 1347 C C . GLU A 1 179 ? 4.724 -31.717 -10.071 1.00 48.09 179 GLU A C 1
ATOM 1349 O O . GLU A 1 179 ? 5.014 -32.666 -10.798 1.00 48.09 179 GLU A O 1
ATOM 1354 N N . VAL A 1 180 ? 5.152 -31.656 -8.807 1.00 52.97 180 VAL A N 1
ATOM 1355 C CA . VAL A 1 180 ? 6.060 -32.662 -8.226 1.00 52.97 180 VAL A CA 1
ATOM 1356 C C . VAL A 1 180 ? 5.373 -34.024 -8.046 1.00 52.97 180 VAL A C 1
ATOM 1358 O O . VAL A 1 180 ? 6.015 -35.057 -8.193 1.00 52.97 180 VAL A O 1
ATOM 1361 N N . ALA A 1 181 ? 4.057 -34.054 -7.807 1.00 53.06 181 ALA A N 1
ATOM 1362 C CA . ALA A 1 181 ? 3.297 -35.299 -7.640 1.00 53.06 181 ALA A CA 1
ATOM 1363 C C . ALA A 1 181 ? 2.837 -35.953 -8.960 1.00 53.06 181 ALA A C 1
ATOM 1365 O O . ALA A 1 181 ? 2.324 -37.066 -8.934 1.00 53.06 181 ALA A O 1
ATOM 1366 N N . ARG A 1 182 ? 2.984 -35.282 -10.112 1.00 49.78 182 ARG A N 1
ATOM 1367 C CA . ARG A 1 182 ? 2.679 -35.859 -11.439 1.00 49.78 182 ARG A CA 1
ATOM 1368 C C . ARG A 1 182 ? 3.882 -36.526 -12.108 1.00 49.78 182 ARG A C 1
ATOM 1370 O O . ARG A 1 182 ? 3.692 -37.249 -13.080 1.00 49.78 182 ARG A O 1
ATOM 1377 N N . ASN A 1 183 ? 5.082 -36.281 -11.585 1.00 48.69 183 ASN A N 1
ATOM 1378 C CA . ASN A 1 183 ? 6.353 -36.804 -12.091 1.00 48.69 183 ASN A CA 1
ATOM 1379 C C . ASN A 1 183 ? 7.001 -37.842 -11.148 1.00 48.69 183 ASN A C 1
ATOM 1381 O O . ASN A 1 183 ? 8.175 -38.167 -11.329 1.00 48.69 183 ASN A O 1
ATOM 1385 N N . ALA A 1 184 ? 6.258 -38.345 -10.157 1.00 44.31 184 ALA A N 1
ATOM 1386 C CA . ALA A 1 184 ? 6.630 -39.457 -9.278 1.00 44.31 184 ALA A CA 1
ATOM 1387 C C . ALA A 1 184 ? 5.641 -40.613 -9.471 1.00 44.31 184 ALA A C 1
ATOM 1389 O O . ALA A 1 184 ? 6.096 -41.777 -9.451 1.00 44.31 184 ALA A O 1
#

pLDDT: mean 79.3, std 15.0, range [35.5, 94.38]

Foldseek 3Di:
DVVVVVVVVVVVVVVVVVVVVVVVVVPPDDPPDPDDDPPPPPVVVVVVVVVVVVVVVVVVVVVVVVVVVVVVVVVVVVCVVCPPVVVCVVVVVVVVVVVVVVVVVVVVVVVVVVVLVVVLVVLVVVCVVCVVVVHDDVVSVVVNVVSVVVVVVVVVVVVVVVVVVVCVVCVVVVVVVVVVVVVD